Protein AF-0000000086705543 (afdb_homodimer)

Solvent-accessible surface area (backbone atoms only — not comparable to full-atom values): 19113 Å² total; per-residue (Å²): 136,82,78,78,79,76,77,77,78,77,75,76,77,75,75,73,76,72,72,74,69,75,71,78,80,71,72,83,64,77,81,48,82,75,57,53,95,67,33,34,37,32,43,42,78,46,74,81,68,95,58,48,91,44,33,32,33,38,52,45,37,26,30,80,37,77,33,48,83,42,53,59,41,31,38,32,34,45,39,80,44,69,38,87,93,76,80,48,66,36,36,31,58,47,76,63,47,80,61,49,56,64,90,67,89,54,92,57,83,67,61,40,82,39,81,41,53,52,41,72,50,60,41,64,42,79,46,46,48,81,51,61,49,40,36,37,35,51,66,77,48,45,49,30,34,28,51,29,38,46,50,93,62,68,41,80,53,44,75,101,135,86,79,75,77,78,77,78,78,77,74,76,76,74,76,72,72,73,72,74,68,74,70,78,80,73,72,84,66,79,80,49,81,77,57,51,96,68,34,34,36,32,42,41,80,45,73,83,68,95,58,47,89,43,34,33,32,39,54,45,40,26,28,81,38,75,34,48,82,44,52,59,40,32,36,31,35,46,39,81,44,68,39,87,94,74,79,47,68,37,35,32,58,47,76,64,48,80,62,49,56,64,91,68,88,52,93,57,84,66,62,41,81,38,80,41,53,50,40,72,50,62,41,63,43,80,46,46,47,82,50,61,50,40,36,36,35,50,66,76,48,45,50,29,34,28,50,29,37,46,50,92,62,70,40,80,53,45,76,102

Foldseek 3Di:
DPPPPPPPPPPPPPPPPPPPPPPPDDPDPVLPDDADPQKDKDKAADDDDDDQVFKKKFKWKFAKDWDAPWAWAKEWEWDWDARPPPRDIAIETPDIDDTDTDDDDGPDPGTDIDTHTYDDDDRMGGDDNVDIHIYMYGPRMDIDMDMGGHDPDDDDDDDD/DPPPPPPPPPPPPPPPPPPPPPPPDDPDPVLPDDADPQKDKDKAADDDDDDQVFKKKFKWKFAKDFDAPWAWAKEWEWDWDARPPPRDIAIETPDIDDTDTDDDDGPDPGTDIDTHTYDDDDRMGGDDNVDIHIYMYGPRMDIDMDMGGHDPDDDDDDDD

InterPro domains:
  IPR005658 Proteinase inhibitor I11, ecotin [PF03974] (29-150)
  IPR005658 Proteinase inhibitor I11, ecotin [PIRSF006865] (22-157)
  IPR005658 Proteinase inhibitor I11, ecotin [PTHR35890] (29-157)
  IPR036198 Ecotin superfamily [SSF49772] (27-157)

Organism: NCBI:txid218936

pLDDT: mean 86.35, std 18.9, range [24.06, 98.31]

Nearest PDB structures (foldseek):
  4niy-assembly3_G  TM=9.267E-01  e=1.516E-15  Escherichia coli K-12
  4niy-assembly1_E  TM=9.289E-01  e=3.839E-15  Escherichia coli K-12
  7cbk-assembly1_C  TM=9.136E-01  e=7.004E-15  Escherichia coli K-12
  1xx9-assembly1_C  TM=9.145E-01  e=3.635E-15  Escherichia coli
  4iw4-assembly1_C  TM=9.134E-01  e=1.679E-14  Escherichia coli

Sequence (320 aa):
MKTIVRFSLLGALMLGSYAFADEPKKFDISMFPAAEPNQERVVIRLPEVENEADMMVELQIGKMMLVDCNVPRFSGNLEQHSVKGWGYNYLTLGQVSDPISTLMACPDLQKKESFVQVYGQGFFVNYSARMPIIIYIPQDYEVRYRLWRADKQAQPALVEMKTIVRFSLLGALMLGSYAFADEPKKFDISMFPAAEPNQERVVIRLPEVENEADMMVELQIGKMMLVDCNVPRFSGNLEQHSVKGWGYNYLTLGQVSDPISTLMACPDLQKKESFVQVYGQGFFVNYSARMPIIIYIPQDYEVRYRLWRADKQAQPALVE

Secondary structure (DSSP, 8-state):
-----------------------------TTSPPPPTTEEEEEE-----S-GGGEEEEEEEEEEEEE-SS--BEE--EEEEE-TTT--EEEEE-PPPPPB------S----EEEEEEEESS--EEE--SSS-EEEEEETT-EEEEEEEEE-SSPEEPEE-/-----------------------------TTSPPPPTTEEEEEE-----S-GGGEEEEEEEEEEEEE-SS--BEE--EEEEE-TTT--EEEEE-PPPPPB------S----EEEEEEEESS--EEE--SSS-EEEEEETT-EEEEEEEEE-SSPEEPEE-

Structure (mmCIF, N/CA/C/O backbone):
data_AF-0000000086705543-model_v1
#
loop_
_entity.id
_entity.type
_entity.pdbx_description
1 polymer 'Serine protease inhibitor ecotin'
#
loop_
_atom_site.group_PDB
_atom_site.id
_atom_site.type_symbol
_atom_site.label_atom_id
_atom_site.label_alt_id
_atom_site.label_comp_id
_atom_site.label_asym_id
_atom_site.label_entity_id
_atom_site.label_seq_id
_atom_site.pdbx_PDB_ins_code
_atom_site.Cartn_x
_atom_site.Cartn_y
_atom_site.Cartn_z
_atom_site.occupancy
_atom_site.B_iso_or_equiv
_atom_site.auth_seq_id
_atom_site.auth_comp_id
_atom_site.auth_asym_id
_atom_site.auth_atom_id
_atom_site.pdbx_PDB_model_num
ATOM 1 N N . MET A 1 1 ? 38.406 0.403 -83.75 1 24.06 1 MET A N 1
ATOM 2 C CA . MET A 1 1 ? 38.375 -0.496 -82.562 1 24.06 1 MET A CA 1
ATOM 3 C C . MET A 1 1 ? 38.031 0.269 -81.312 1 24.06 1 MET A C 1
ATOM 5 O O . MET A 1 1 ? 38.875 0.981 -80.75 1 24.06 1 MET A O 1
ATOM 9 N N . LYS A 1 2 ? 36.812 0.979 -81.375 1 39.38 2 LYS A N 1
ATOM 10 C CA . LYS A 1 2 ? 36.188 1.782 -80.312 1 39.38 2 LYS A CA 1
ATOM 11 C C . LYS A 1 2 ? 35.938 0.967 -79.062 1 39.38 2 LYS A C 1
ATOM 13 O O . LYS A 1 2 ? 35.25 -0.043 -79.062 1 39.38 2 LYS A O 1
ATOM 18 N N . THR A 1 3 ? 37.062 0.82 -78.188 1 33.56 3 THR A N 1
ATOM 19 C CA . THR A 1 3 ? 37.031 0.065 -76.938 1 33.56 3 THR A CA 1
ATOM 20 C C . THR A 1 3 ? 35.906 0.568 -76.062 1 33.56 3 THR A C 1
ATOM 22 O O . THR A 1 3 ? 35.812 1.77 -75.812 1 33.56 3 THR A O 1
ATOM 25 N N . ILE A 1 4 ? 34.781 -0.047 -76.125 1 43.56 4 ILE A N 1
ATOM 26 C CA . ILE A 1 4 ? 33.625 0.115 -75.25 1 43.56 4 ILE A CA 1
ATOM 27 C C . ILE A 1 4 ? 34.031 -0.182 -73.812 1 43.56 4 ILE A C 1
ATOM 29 O O . ILE A 1 4 ? 34.5 -1.279 -73.5 1 43.56 4 ILE A O 1
ATOM 33 N N . VAL A 1 5 ? 34.438 0.812 -73 1 43.31 5 VAL A N 1
ATOM 34 C CA . VAL A 1 5 ? 34.688 0.823 -71.562 1 43.31 5 VAL A CA 1
ATOM 35 C C . VAL A 1 5 ? 33.406 0.489 -70.75 1 43.31 5 VAL A C 1
ATOM 37 O O . VAL A 1 5 ? 32.438 1.232 -70.812 1 43.31 5 VAL A O 1
ATOM 40 N N . ARG A 1 6 ? 32.969 -0.762 -70.812 1 43.19 6 ARG A N 1
ATOM 41 C CA . ARG A 1 6 ? 31.859 -1.167 -69.938 1 43.19 6 ARG A CA 1
ATOM 42 C C . ARG A 1 6 ? 32.219 -0.938 -68.5 1 43.19 6 ARG A C 1
ATOM 44 O O . ARG A 1 6 ? 33.25 -1.438 -68 1 43.19 6 ARG A O 1
ATOM 51 N N . PHE A 1 7 ? 31.969 0.23 -67.938 1 47.16 7 PHE A N 1
ATOM 52 C CA . PHE A 1 7 ? 32.062 0.499 -66.5 1 47.16 7 PHE A CA 1
ATOM 53 C C . PHE A 1 7 ? 31.078 -0.368 -65.688 1 47.16 7 PHE A C 1
ATOM 55 O O . PHE A 1 7 ? 29.859 -0.251 -65.875 1 47.16 7 PHE A O 1
ATOM 62 N N . SER A 1 8 ? 31.328 -1.684 -65.5 1 42.69 8 SER A N 1
ATOM 63 C CA . SER A 1 8 ? 30.531 -2.49 -64.562 1 42.69 8 SER A CA 1
ATOM 64 C C . SER A 1 8 ? 30.484 -1.874 -63.188 1 42.69 8 SER A C 1
ATOM 66 O O . SER A 1 8 ? 31.531 -1.668 -62.562 1 42.69 8 SER A O 1
ATOM 68 N N . LEU A 1 9 ? 29.5 -1.019 -62.938 1 45.72 9 LEU A N 1
ATOM 69 C CA . LEU A 1 9 ? 29.203 -0.506 -61.594 1 45.72 9 LEU A CA 1
ATOM 70 C C . LEU A 1 9 ? 28.891 -1.646 -60.625 1 45.72 9 LEU A C 1
ATOM 72 O O . LEU A 1 9 ? 27.875 -2.338 -60.812 1 45.72 9 LEU A O 1
ATOM 76 N N . LEU A 1 10 ? 29.859 -2.441 -60.188 1 45.09 10 LEU A N 1
ATOM 77 C CA . LEU A 1 10 ? 29.656 -3.389 -59.094 1 45.09 10 LEU A CA 1
ATOM 78 C C . LEU A 1 10 ? 29.125 -2.678 -57.844 1 45.09 10 LEU A C 1
ATOM 80 O O . LEU A 1 10 ? 29.812 -1.847 -57.281 1 45.09 10 LEU A O 1
ATOM 84 N N . GLY A 1 11 ? 27.844 -2.367 -57.812 1 40.69 11 GLY A N 1
ATOM 85 C CA . GLY A 1 11 ? 27.266 -1.897 -56.562 1 40.69 11 GLY A CA 1
ATOM 86 C C . GLY A 1 11 ? 27.453 -2.879 -55.406 1 40.69 11 GLY A C 1
ATOM 87 O O . GLY A 1 11 ? 27.047 -4.043 -55.5 1 40.69 11 GLY A O 1
ATOM 88 N N . ALA A 1 12 ? 28.484 -2.75 -54.594 1 43.66 12 ALA A N 1
ATOM 89 C CA . ALA A 1 12 ? 28.688 -3.482 -53.344 1 43.66 12 ALA A CA 1
ATOM 90 C C . ALA A 1 12 ? 27.484 -3.348 -52.438 1 43.66 12 ALA A C 1
ATOM 92 O O . ALA A 1 12 ? 27.109 -2.238 -52.031 1 43.66 12 ALA A O 1
ATOM 93 N N . LEU A 1 13 ? 26.547 -4.27 -52.594 1 43.69 13 LEU A N 1
ATOM 94 C CA . LEU A 1 13 ? 25.516 -4.379 -51.594 1 43.69 13 LEU A CA 1
ATOM 95 C C . LEU A 1 13 ? 26.141 -4.512 -50.188 1 43.69 13 LEU A C 1
ATOM 97 O O . LEU A 1 13 ? 26.875 -5.465 -49.938 1 43.69 13 LEU A O 1
ATOM 101 N N . MET A 1 14 ? 26.453 -3.381 -49.562 1 43.81 14 MET A N 1
ATOM 102 C CA . MET A 1 14 ? 26.812 -3.398 -48.156 1 43.81 14 MET A CA 1
ATOM 103 C C . MET A 1 14 ? 25.75 -4.129 -47.344 1 43.81 14 MET A C 1
ATOM 105 O O . MET A 1 14 ? 24.578 -3.748 -47.375 1 43.81 14 MET A O 1
ATOM 109 N N . LEU A 1 15 ? 25.875 -5.43 -47.25 1 42.66 15 LEU A N 1
ATOM 110 C CA . LEU A 1 15 ? 25.125 -6.141 -46.219 1 42.66 15 LEU A CA 1
ATOM 111 C C . LEU A 1 15 ? 25.328 -5.496 -44.844 1 42.66 15 LEU A C 1
ATOM 113 O O . LEU A 1 15 ? 26.453 -5.441 -44.344 1 42.66 15 LEU A O 1
ATOM 117 N N . GLY A 1 16 ? 24.656 -4.422 -44.531 1 40.62 16 GLY A N 1
ATOM 118 C CA . GLY A 1 16 ? 24.625 -3.92 -43.156 1 40.62 16 GLY A CA 1
ATOM 119 C C . GLY A 1 16 ? 24.406 -5.008 -42.125 1 40.62 16 GLY A C 1
ATOM 120 O O . GLY A 1 16 ? 23.438 -5.77 -42.219 1 40.62 16 GLY A O 1
ATOM 121 N N . SER A 1 17 ? 25.438 -5.508 -41.531 1 41.19 17 SER A N 1
ATOM 122 C CA . SER A 1 17 ? 25.312 -6.316 -40.344 1 41.19 17 SER A CA 1
ATOM 123 C C . SER A 1 17 ? 24.406 -5.641 -39.312 1 41.19 17 SER A C 1
ATOM 125 O O . SER A 1 17 ? 24.656 -4.5 -38.906 1 41.19 17 SER A O 1
ATOM 127 N N . TYR A 1 18 ? 23.188 -5.945 -39.312 1 42.12 18 TYR A N 1
ATOM 128 C CA . TYR A 1 18 ? 22.375 -5.594 -38.156 1 42.12 18 TYR A CA 1
ATOM 129 C C . TYR A 1 18 ? 23.062 -5.984 -36.875 1 42.12 18 TYR A C 1
ATOM 131 O O . TYR A 1 18 ? 23.438 -7.141 -36.688 1 42.12 18 TYR A O 1
ATOM 139 N N . ALA A 1 19 ? 23.844 -5.125 -36.281 1 42.09 19 ALA A N 1
ATOM 140 C CA . ALA A 1 19 ? 24.297 -5.328 -34.906 1 42.09 19 ALA A CA 1
ATOM 141 C C . ALA A 1 19 ? 23.172 -5.891 -34.031 1 42.09 19 ALA A C 1
ATOM 143 O O . ALA A 1 19 ? 22.094 -5.305 -33.938 1 42.09 19 ALA A O 1
ATOM 144 N N . PHE A 1 20 ? 23.031 -7.172 -33.938 1 37.84 20 PHE A N 1
ATOM 145 C CA . PHE A 1 20 ? 22.188 -7.695 -32.875 1 37.84 20 PHE A CA 1
ATOM 146 C C . PHE A 1 20 ? 22.375 -6.887 -31.594 1 37.84 20 PHE A C 1
ATOM 148 O O . PHE A 1 20 ? 23.5 -6.77 -31.094 1 37.84 20 PHE A O 1
ATOM 155 N N 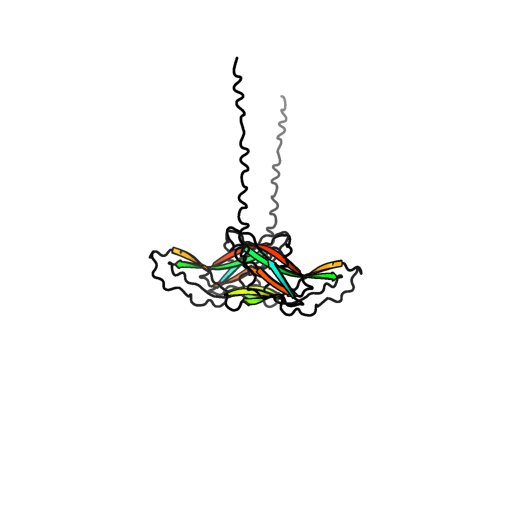. ALA A 1 21 ? 21.812 -5.777 -31.422 1 41.53 21 ALA A N 1
ATOM 156 C CA . ALA A 1 21 ? 21.766 -5.148 -30.094 1 41.53 21 ALA A CA 1
ATOM 157 C C . ALA A 1 21 ? 21.688 -6.195 -28.984 1 41.53 21 ALA A C 1
ATOM 159 O O . ALA A 1 21 ? 20.906 -7.141 -29.078 1 41.53 21 ALA A O 1
ATOM 160 N N . ASP A 1 22 ? 22.672 -6.559 -28.281 1 41.09 22 ASP A N 1
ATOM 161 C CA . ASP A 1 22 ? 22.672 -7.41 -27.094 1 41.09 22 ASP A CA 1
ATOM 162 C C . ASP A 1 22 ? 21.344 -7.312 -26.359 1 41.09 22 ASP A C 1
ATOM 164 O O . ASP A 1 22 ? 20.828 -6.215 -26.141 1 41.09 22 ASP A O 1
ATOM 168 N N . GLU A 1 23 ? 20.359 -8.211 -26.5 1 49.62 23 GLU A N 1
ATOM 169 C CA . GLU A 1 23 ? 19.172 -8.211 -25.641 1 49.62 23 GLU A CA 1
ATOM 170 C C . GLU A 1 23 ? 19.516 -7.828 -24.203 1 49.62 23 GLU A C 1
ATOM 172 O O . GLU A 1 23 ? 20.516 -8.297 -23.656 1 49.62 23 GLU A O 1
ATOM 177 N N . PRO A 1 24 ? 19.297 -6.602 -23.719 1 56.75 24 PRO A N 1
ATOM 178 C CA . PRO A 1 24 ? 19.641 -6.262 -22.344 1 56.75 24 PRO A CA 1
ATOM 179 C C . PRO A 1 24 ? 19.656 -7.477 -21.406 1 56.75 24 PRO A C 1
ATOM 181 O O . PRO A 1 24 ? 18.812 -8.352 -21.531 1 56.75 24 PRO A O 1
ATOM 184 N N . LYS A 1 25 ? 20.828 -7.891 -20.953 1 62.09 25 LYS A N 1
ATOM 185 C CA . LYS A 1 25 ? 21.109 -9.062 -20.125 1 62.09 25 LYS A CA 1
ATOM 186 C C . LYS A 1 25 ? 20.094 -9.211 -19 1 62.09 25 LYS A C 1
ATOM 188 O O . LYS A 1 25 ? 19.906 -8.297 -18.203 1 62.09 25 LYS A O 1
ATOM 193 N N . LYS A 1 26 ? 19.109 -10.188 -19.172 1 81.94 26 LYS A N 1
ATOM 194 C CA . LYS A 1 26 ? 18.125 -10.57 -18.141 1 81.94 26 LYS A CA 1
ATOM 195 C C . LYS A 1 26 ? 18.812 -10.938 -16.828 1 81.94 26 LYS A C 1
ATOM 197 O O . LYS A 1 26 ? 19.891 -11.555 -16.844 1 81.94 26 LYS A O 1
ATOM 202 N N . PHE A 1 27 ? 18.438 -10.289 -15.797 1 88.12 27 PHE A N 1
ATOM 203 C CA . PHE A 1 27 ? 18.984 -10.609 -14.484 1 88.12 27 PHE A CA 1
ATOM 204 C C . PHE A 1 27 ? 19 -12.117 -14.258 1 88.12 27 PHE A C 1
ATOM 206 O O . PHE A 1 27 ? 18 -12.797 -14.484 1 88.12 27 PHE A O 1
ATOM 213 N N . ASP A 1 28 ? 20.156 -12.609 -13.898 1 90.81 28 ASP A N 1
ATOM 214 C CA . ASP A 1 28 ? 20.312 -14.039 -13.625 1 90.81 28 ASP A CA 1
ATOM 215 C C . ASP A 1 28 ? 19.562 -14.438 -12.352 1 90.81 28 ASP A C 1
ATOM 217 O O . ASP A 1 28 ? 19.797 -13.867 -11.289 1 90.81 28 ASP A O 1
ATOM 221 N N . ILE A 1 29 ? 18.656 -15.484 -12.461 1 92.62 29 ILE A N 1
ATOM 222 C CA . ILE A 1 29 ? 17.859 -15.867 -11.305 1 92.62 29 ILE A CA 1
ATOM 223 C C . ILE A 1 29 ? 18.312 -17.25 -10.805 1 92.62 29 ILE A C 1
ATOM 225 O O . ILE A 1 29 ? 17.594 -17.891 -10.031 1 92.62 29 ILE A O 1
ATOM 229 N N . SER A 1 30 ? 19.438 -17.781 -11.219 1 92.62 30 SER A N 1
ATOM 230 C CA . SER A 1 30 ? 19.891 -19.109 -10.883 1 92.62 30 SER A CA 1
ATOM 231 C C . SER A 1 30 ? 20.219 -19.234 -9.398 1 92.62 30 SER A C 1
ATOM 233 O O . SER A 1 30 ? 20.219 -20.344 -8.844 1 92.62 30 SER A O 1
ATOM 235 N N . MET A 1 31 ? 20.531 -18.172 -8.789 1 93.75 31 MET A N 1
ATOM 236 C CA . MET A 1 31 ? 20.891 -18.203 -7.371 1 93.75 31 MET A CA 1
ATOM 237 C C . MET A 1 31 ? 19.672 -18.438 -6.5 1 93.75 31 MET A C 1
ATOM 239 O O . MET A 1 31 ? 19.781 -18.766 -5.32 1 93.75 31 MET A O 1
ATOM 243 N N . PHE A 1 32 ? 18.516 -18.219 -7.051 1 95.38 32 PHE A N 1
ATOM 244 C CA . PHE A 1 32 ? 17.297 -18.453 -6.293 1 95.38 32 PHE A CA 1
ATOM 245 C C . PHE A 1 32 ? 16.969 -19.953 -6.25 1 95.38 32 PHE A C 1
ATOM 247 O O . PHE A 1 32 ? 17.281 -20.688 -7.191 1 95.38 32 PHE A O 1
ATOM 254 N N . PRO A 1 33 ? 16.344 -20.359 -5.203 1 94.69 33 PRO A N 1
ATOM 255 C CA . PRO A 1 33 ? 16.031 -21.797 -5.086 1 94.69 33 PRO A CA 1
ATOM 256 C C . PRO A 1 33 ? 15.148 -22.297 -6.223 1 94.69 33 PRO A C 1
ATOM 258 O O . PRO A 1 33 ? 14.305 -21.547 -6.73 1 94.69 33 PRO A O 1
ATOM 261 N N . ALA A 1 34 ? 15.391 -23.516 -6.562 1 94.12 34 ALA A N 1
ATOM 262 C CA . ALA A 1 34 ? 14.461 -24.156 -7.488 1 94.12 34 ALA A CA 1
ATOM 263 C C . ALA A 1 34 ? 13.109 -24.406 -6.816 1 94.12 34 ALA A C 1
ATOM 265 O O . ALA A 1 34 ? 13.047 -24.625 -5.605 1 94.12 34 ALA A O 1
ATOM 266 N N . ALA A 1 35 ? 12.102 -24.359 -7.668 1 94.81 35 ALA A N 1
ATOM 267 C CA . ALA A 1 35 ? 10.781 -24.672 -7.129 1 94.81 35 ALA A CA 1
ATOM 268 C C . ALA A 1 35 ? 10.711 -26.125 -6.648 1 94.81 35 ALA A C 1
ATOM 270 O O . ALA A 1 35 ? 11.258 -27.016 -7.293 1 94.81 35 ALA A O 1
ATOM 271 N N . GLU A 1 36 ? 10.086 -26.297 -5.523 1 94.12 36 GLU A N 1
ATOM 272 C CA . GLU A 1 36 ? 9.773 -27.656 -5.086 1 94.12 36 GLU A CA 1
ATOM 273 C C . GLU A 1 36 ? 8.797 -28.328 -6.047 1 94.12 36 GLU A C 1
ATOM 275 O O . GLU A 1 36 ? 8.156 -27.672 -6.859 1 94.12 36 GLU A O 1
ATOM 280 N N . PRO A 1 37 ? 8.695 -29.703 -6.027 1 94.44 37 PRO A N 1
ATOM 281 C CA . PRO A 1 37 ? 7.832 -30.422 -6.961 1 94.44 37 PRO A CA 1
ATOM 282 C C . PRO A 1 37 ? 6.395 -29.906 -6.961 1 94.44 37 PRO A C 1
ATOM 284 O O . PRO A 1 37 ? 5.746 -29.875 -8.008 1 94.44 37 PRO A O 1
ATOM 287 N N . ASN A 1 38 ? 5.871 -29.469 -5.906 1 94.5 38 ASN A N 1
ATOM 288 C CA . ASN A 1 38 ? 4.496 -28.984 -5.836 1 94.5 38 ASN A CA 1
ATOM 289 C C . ASN A 1 38 ? 4.438 -27.469 -5.855 1 94.5 38 ASN A C 1
ATOM 291 O O . ASN A 1 38 ? 3.459 -26.875 -5.402 1 94.5 38 ASN A O 1
ATOM 295 N N . GLN A 1 39 ? 5.484 -26.922 -6.355 1 95.62 39 GLN A N 1
ATOM 296 C CA . GLN A 1 39 ? 5.586 -25.469 -6.359 1 95.62 39 GLN A CA 1
ATOM 297 C C . GLN A 1 39 ? 5.98 -24.953 -7.738 1 95.62 39 GLN A C 1
ATOM 299 O O . GLN A 1 39 ? 6.559 -25.688 -8.547 1 95.62 39 GLN A O 1
ATOM 304 N N . GLU A 1 40 ? 5.562 -23.75 -7.984 1 95.69 40 GLU A N 1
ATOM 305 C CA . GLU A 1 40 ? 6.012 -23.031 -9.18 1 95.69 40 GLU A CA 1
ATOM 306 C C . GLU A 1 40 ? 6.785 -21.766 -8.805 1 95.69 40 GLU A C 1
ATOM 308 O O . GLU A 1 40 ? 6.418 -21.062 -7.859 1 95.69 40 GLU A O 1
ATOM 313 N N . ARG A 1 41 ? 7.824 -21.578 -9.531 1 96.75 41 ARG A N 1
ATOM 314 C CA . ARG A 1 41 ? 8.555 -20.312 -9.422 1 96.75 41 ARG A CA 1
ATOM 315 C C . ARG A 1 41 ? 8.117 -19.328 -10.5 1 96.75 41 ARG A C 1
ATOM 317 O O . ARG A 1 41 ? 8.344 -19.562 -11.695 1 96.75 41 ARG A O 1
ATOM 324 N N . VAL A 1 42 ? 7.488 -18.297 -10.102 1 97.44 42 VAL A N 1
ATOM 325 C CA . VAL A 1 42 ? 7 -17.281 -11.016 1 97.44 42 VAL A CA 1
ATOM 326 C C . VAL A 1 42 ? 7.961 -16.094 -11.023 1 97.44 42 VAL A C 1
ATOM 328 O O . VAL A 1 42 ? 8.406 -15.641 -9.961 1 97.44 42 VAL A O 1
ATOM 331 N N . VAL A 1 43 ? 8.234 -15.602 -12.25 1 96.44 43 VAL A N 1
ATOM 332 C CA . VAL A 1 43 ? 9.172 -14.492 -12.391 1 96.44 43 VAL A CA 1
ATOM 333 C C . VAL A 1 43 ? 8.5 -13.336 -13.117 1 96.44 43 VAL A C 1
ATOM 335 O O . VAL A 1 43 ? 7.941 -13.516 -14.203 1 96.44 43 VAL A O 1
ATOM 338 N N . ILE A 1 44 ? 8.508 -12.195 -12.5 1 96.25 44 ILE A N 1
ATOM 339 C CA . ILE A 1 44 ? 7.977 -10.984 -13.125 1 96.25 44 ILE A CA 1
ATOM 340 C C . ILE A 1 44 ? 9.117 -10.008 -13.422 1 96.25 44 ILE A C 1
ATOM 342 O O . ILE A 1 44 ? 9.805 -9.562 -12.508 1 96.25 44 ILE A O 1
ATOM 346 N N . ARG A 1 45 ? 9.312 -9.703 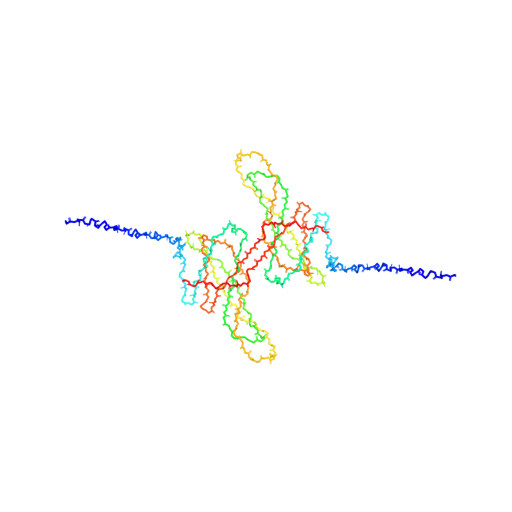-14.664 1 95.25 45 ARG A N 1
ATOM 347 C CA . ARG A 1 45 ? 10.273 -8.703 -15.117 1 95.25 45 ARG A CA 1
ATOM 348 C C . ARG A 1 45 ? 9.562 -7.445 -15.609 1 95.25 45 ARG A C 1
ATOM 350 O O . ARG A 1 45 ? 8.695 -7.52 -16.484 1 95.25 45 ARG A O 1
ATOM 357 N N . LEU A 1 46 ? 9.945 -6.359 -15.023 1 95.12 46 LEU A N 1
ATOM 358 C CA . LEU A 1 46 ? 9.242 -5.117 -15.305 1 95.12 46 LEU A CA 1
ATOM 359 C C . LEU A 1 46 ? 10.094 -4.184 -16.156 1 95.12 46 LEU A C 1
ATOM 361 O O . LEU A 1 46 ? 11.32 -4.176 -16.031 1 95.12 46 LEU A O 1
ATOM 365 N N . PRO A 1 47 ? 9.469 -3.443 -16.969 1 93.44 47 PRO A N 1
ATOM 366 C CA . PRO A 1 47 ? 10.219 -2.504 -17.812 1 93.44 47 PRO A CA 1
ATOM 367 C C . PRO A 1 47 ? 10.773 -1.326 -17.016 1 93.44 47 PRO A C 1
ATOM 369 O O . PRO A 1 47 ? 10.266 -1.004 -15.938 1 93.44 47 PRO A O 1
ATOM 372 N N . GLU A 1 48 ? 11.812 -0.718 -17.562 1 95 48 GLU A N 1
ATOM 373 C CA . GLU A 1 48 ? 12.391 0.464 -16.922 1 95 48 GLU A CA 1
ATOM 374 C C . GLU A 1 48 ? 11.422 1.643 -16.969 1 95 48 GLU A C 1
ATOM 376 O O . GLU A 1 48 ? 10.695 1.818 -17.953 1 95 48 GLU A O 1
ATOM 381 N N . VAL A 1 49 ? 11.414 2.367 -15.891 1 94.31 49 VAL A N 1
ATOM 382 C CA . VAL A 1 49 ? 10.625 3.594 -15.844 1 94.31 49 VAL A CA 1
ATOM 383 C C . VAL A 1 49 ? 11.484 4.738 -15.305 1 94.31 49 VAL A C 1
ATOM 385 O O . VAL A 1 49 ? 12.562 4.504 -14.75 1 94.31 49 VAL A O 1
ATOM 388 N N . GLU A 1 50 ? 11.008 5.977 -15.484 1 93.56 50 GLU A N 1
ATOM 389 C CA . GLU A 1 50 ? 11.75 7.156 -15.047 1 93.56 50 GLU A CA 1
ATOM 390 C C . GLU A 1 50 ? 11.844 7.203 -13.523 1 93.56 50 GLU A C 1
ATOM 392 O O . GLU A 1 50 ? 12.914 7.453 -12.969 1 93.56 50 GLU A O 1
ATOM 397 N N . ASN A 1 51 ? 10.734 7.012 -12.82 1 95.25 51 ASN A N 1
ATOM 398 C CA . ASN A 1 51 ? 10.719 7.109 -11.367 1 95.25 51 ASN A CA 1
ATOM 399 C C . ASN A 1 51 ? 10.062 5.891 -10.727 1 95.25 51 ASN A C 1
ATOM 401 O O . ASN A 1 51 ? 8.844 5.859 -10.555 1 95.25 51 ASN A O 1
ATOM 405 N N . GLU A 1 52 ? 10.883 5.008 -10.258 1 95.94 52 GLU A N 1
ATOM 406 C CA . GLU A 1 52 ? 10.367 3.77 -9.68 1 95.94 52 GLU A CA 1
ATOM 407 C C . GLU A 1 52 ? 9.695 4.027 -8.336 1 95.94 52 GLU A C 1
ATOM 409 O O . GLU A 1 52 ? 8.828 3.256 -7.906 1 95.94 52 GLU A O 1
ATOM 414 N N . ALA A 1 53 ? 10.078 5.148 -7.672 1 93.19 53 ALA A N 1
ATOM 415 C CA . ALA A 1 53 ? 9.523 5.469 -6.359 1 93.19 53 ALA A CA 1
ATOM 416 C C . ALA A 1 53 ? 8.039 5.809 -6.457 1 93.19 53 ALA A C 1
ATOM 418 O O . ALA A 1 53 ? 7.328 5.801 -5.453 1 93.19 53 ALA A O 1
ATOM 419 N N . ASP A 1 54 ? 7.586 6.086 -7.715 1 96.19 54 ASP A N 1
ATOM 420 C CA . ASP A 1 54 ? 6.188 6.445 -7.938 1 96.19 54 ASP A CA 1
ATOM 421 C C . ASP A 1 54 ? 5.383 5.242 -8.43 1 96.19 54 ASP A C 1
ATOM 423 O O . ASP A 1 54 ? 4.277 5.402 -8.945 1 96.19 54 ASP A O 1
ATOM 427 N N . MET A 1 55 ? 6 4.145 -8.297 1 97 55 MET A N 1
ATOM 428 C CA . MET A 1 55 ? 5.34 2.939 -8.789 1 97 55 MET A CA 1
ATOM 429 C C . MET A 1 55 ? 5.301 1.859 -7.715 1 97 55 MET A C 1
ATOM 431 O O . MET A 1 55 ? 6.184 1.802 -6.855 1 97 55 MET A O 1
ATOM 435 N N . MET A 1 56 ? 4.301 1.009 -7.707 1 97.25 56 MET A N 1
ATOM 436 C CA . MET A 1 56 ? 4.234 -0.208 -6.902 1 97.25 56 MET A CA 1
ATOM 437 C C . MET A 1 56 ? 3.545 -1.331 -7.668 1 97.25 56 MET A C 1
ATOM 439 O O . MET A 1 56 ? 2.908 -1.087 -8.695 1 97.25 56 MET A O 1
ATOM 443 N N . VAL A 1 57 ? 3.725 -2.527 -7.219 1 97.75 57 VAL A N 1
ATOM 444 C CA . VAL A 1 57 ? 3.164 -3.688 -7.902 1 97.75 57 VAL A CA 1
ATOM 445 C C . VAL A 1 57 ? 2.189 -4.414 -6.977 1 97.75 57 VAL A C 1
ATOM 447 O O . VAL A 1 57 ? 2.533 -4.75 -5.844 1 97.75 57 VAL A O 1
ATOM 450 N N . GLU A 1 58 ? 0.981 -4.508 -7.438 1 97.69 58 GLU A N 1
ATOM 451 C CA . GLU A 1 58 ? 0.021 -5.379 -6.77 1 97.69 58 GLU A CA 1
ATOM 452 C C . GLU A 1 58 ? 0.1 -6.805 -7.312 1 97.69 58 GLU A C 1
ATOM 454 O O . GLU A 1 58 ? -0.014 -7.023 -8.523 1 97.69 58 GLU A O 1
ATOM 459 N N . LEU A 1 59 ? 0.298 -7.723 -6.379 1 98.19 59 LEU A N 1
ATOM 460 C CA . LEU A 1 59 ? 0.318 -9.133 -6.746 1 98.19 59 LEU A CA 1
ATOM 461 C C . LEU A 1 59 ? -1.006 -9.805 -6.398 1 98.19 59 LEU A C 1
ATOM 463 O O . LEU A 1 59 ? -1.427 -9.789 -5.238 1 98.19 59 LEU A O 1
ATOM 467 N N . GLN A 1 60 ? -1.642 -10.312 -7.449 1 97.69 60 GLN A N 1
ATOM 468 C CA . GLN A 1 60 ? -2.877 -11.07 -7.277 1 97.69 60 GLN A CA 1
ATOM 469 C C . GLN 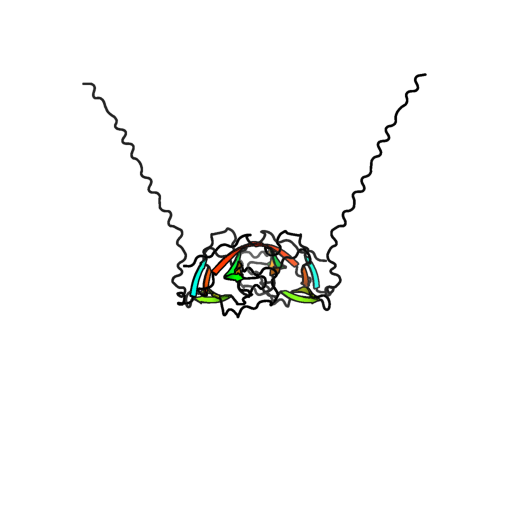A 1 60 ? -2.637 -12.562 -7.477 1 97.69 60 GLN A C 1
ATOM 471 O O . GLN A 1 60 ? -2.41 -13.016 -8.602 1 97.69 60 GLN A O 1
ATOM 476 N N . ILE A 1 61 ? -2.715 -13.242 -6.363 1 98.06 61 ILE A N 1
ATOM 477 C CA . ILE A 1 61 ? -2.512 -14.688 -6.43 1 98.06 61 ILE A CA 1
ATOM 478 C C . ILE A 1 61 ? -3.838 -15.406 -6.188 1 98.06 61 ILE A C 1
ATOM 480 O O . ILE A 1 61 ? -4.566 -15.078 -5.25 1 98.06 61 ILE A O 1
ATOM 484 N N . GLY A 1 62 ? -4.133 -16.281 -7.07 1 97.25 62 GLY A N 1
ATOM 485 C CA . GLY A 1 62 ? -5.391 -17.016 -6.969 1 97.25 62 GLY A CA 1
ATOM 486 C C . GLY A 1 62 ? -5.461 -18.219 -7.883 1 97.25 62 GLY A C 1
ATOM 487 O O . GLY A 1 62 ? -4.434 -18.672 -8.398 1 97.25 62 GLY A O 1
ATOM 488 N N . LYS A 1 63 ? -6.586 -18.859 -7.93 1 95.88 63 LYS A N 1
ATOM 489 C CA . LYS A 1 63 ? -6.789 -19.984 -8.836 1 95.88 63 LYS A CA 1
ATOM 490 C C . LYS A 1 63 ? -8.164 -19.922 -9.492 1 95.88 63 LYS A C 1
ATOM 492 O O . LYS A 1 63 ? -9.086 -19.297 -8.961 1 95.88 63 LYS A O 1
ATOM 497 N N . MET A 1 64 ? -8.203 -20.562 -10.695 1 95.62 64 MET A N 1
ATOM 498 C CA . MET A 1 64 ? -9.492 -20.672 -11.383 1 95.62 64 MET A CA 1
ATOM 499 C C . MET A 1 64 ? -10.375 -21.719 -10.727 1 95.62 64 MET A C 1
ATOM 501 O O . MET A 1 64 ? -9.922 -22.828 -10.445 1 95.62 64 MET A O 1
ATOM 505 N N . MET A 1 65 ? -11.633 -21.266 -10.461 1 95.62 65 MET A N 1
ATOM 506 C CA . MET A 1 65 ? -12.594 -22.172 -9.844 1 95.62 65 MET A CA 1
ATOM 507 C C . MET A 1 65 ? -13.992 -21.953 -10.406 1 95.62 65 MET A C 1
ATOM 509 O O . MET A 1 65 ? -14.328 -20.844 -10.828 1 95.62 65 MET A O 1
ATOM 513 N N . LEU A 1 66 ? -14.695 -23.078 -10.391 1 95.31 66 LEU A N 1
ATOM 514 C CA . LEU A 1 66 ? -16.125 -22.953 -10.656 1 95.31 66 LEU A CA 1
ATOM 515 C C . LEU A 1 66 ? -16.875 -22.516 -9.406 1 95.31 66 LEU A C 1
ATOM 517 O O . LEU A 1 66 ? -16.859 -23.219 -8.391 1 95.31 66 LEU A O 1
ATOM 521 N N . VAL A 1 67 ? -17.469 -21.312 -9.539 1 94.56 67 VAL A N 1
ATOM 522 C CA . VAL A 1 67 ? -18.109 -20.781 -8.336 1 94.56 67 VAL A CA 1
ATOM 523 C C . VAL A 1 67 ? -19.547 -20.375 -8.633 1 94.56 67 VAL A C 1
ATOM 525 O O . VAL A 1 67 ? -19.875 -20.047 -9.773 1 94.56 67 VAL A O 1
ATOM 528 N N . ASP A 1 68 ? -20.391 -20.5 -7.566 1 93.56 68 ASP A N 1
ATOM 529 C CA . ASP A 1 68 ? -21.734 -19.938 -7.586 1 93.56 68 ASP A CA 1
ATOM 530 C C . ASP A 1 68 ? -21.781 -18.625 -6.789 1 93.56 68 ASP A C 1
ATOM 532 O O . ASP A 1 68 ? -20.797 -17.906 -6.703 1 93.56 68 ASP A O 1
ATOM 536 N N . CYS A 1 69 ? -23.016 -18.266 -6.352 1 93.81 69 CYS A N 1
ATOM 537 C CA . CYS A 1 69 ? -23.172 -17.031 -5.598 1 93.81 69 CYS A CA 1
ATOM 538 C C . CYS A 1 69 ? -22.391 -17.078 -4.285 1 93.81 69 CYS A C 1
ATOM 540 O O . CYS A 1 69 ? -22.188 -16.062 -3.633 1 93.81 69 CYS A O 1
ATOM 542 N N . ASN A 1 70 ? -22 -18.312 -3.877 1 93.31 70 ASN A N 1
ATOM 543 C CA . ASN A 1 70 ? -21.203 -18.5 -2.672 1 93.31 70 ASN A CA 1
ATOM 544 C C . ASN A 1 70 ? -19.719 -18.625 -2.998 1 93.31 70 ASN A C 1
ATOM 546 O O . ASN A 1 70 ? -19.156 -19.719 -2.959 1 93.31 70 ASN A O 1
ATOM 550 N N . VAL A 1 71 ? -19.109 -17.531 -3.303 1 91.81 71 VAL A N 1
ATOM 551 C CA . VAL A 1 71 ? -17.703 -17.516 -3.74 1 91.81 71 VAL A CA 1
ATOM 552 C C . VAL A 1 71 ? -16.797 -17.844 -2.562 1 91.81 71 VAL A C 1
ATOM 554 O O . VAL A 1 71 ? -16.828 -17.172 -1.53 1 91.81 71 VAL A O 1
ATOM 557 N N . PRO A 1 72 ? -16.031 -18.859 -2.693 1 95 72 PRO A N 1
ATOM 558 C CA . PRO A 1 72 ? -15.094 -19.156 -1.607 1 95 72 PRO A CA 1
ATOM 559 C C . PRO A 1 72 ? -14.016 -18.094 -1.464 1 95 72 PRO A C 1
ATOM 561 O O . PRO A 1 72 ? -13.586 -17.5 -2.459 1 95 72 PRO A O 1
ATOM 564 N N . ARG A 1 73 ? -13.625 -17.828 -0.282 1 93.5 73 ARG A N 1
ATOM 565 C CA . ARG A 1 73 ? -12.555 -16.875 0.004 1 93.5 73 ARG A CA 1
ATOM 566 C C . ARG A 1 73 ? -11.359 -17.578 0.641 1 93.5 73 ARG A C 1
ATOM 568 O O . ARG A 1 73 ? -11.516 -18.297 1.631 1 93.5 73 ARG A O 1
ATOM 575 N N . PHE A 1 74 ? -10.195 -17.328 0.012 1 96.62 74 PHE A N 1
ATOM 576 C CA . PHE A 1 74 ? -8.969 -17.906 0.544 1 96.62 74 PHE A CA 1
ATOM 577 C C . PHE A 1 74 ? -8.164 -16.859 1.299 1 96.62 74 PHE A C 1
ATOM 579 O O . PHE A 1 74 ? -8.133 -15.688 0.906 1 96.62 74 PHE A O 1
ATOM 586 N N . SER A 1 75 ? -7.508 -17.328 2.338 1 96.75 75 SER A N 1
ATOM 587 C CA . SER A 1 75 ? -6.645 -16.422 3.09 1 96.75 75 SER A CA 1
ATOM 588 C C . SER A 1 75 ? -5.215 -16.953 3.158 1 96.75 75 SER A C 1
ATOM 590 O O . SER A 1 75 ? -4.996 -18.156 3.33 1 96.75 75 SER A O 1
ATOM 592 N N . GLY A 1 76 ? -4.309 -16.094 3.014 1 97.12 76 GLY A N 1
ATOM 593 C CA . GLY A 1 76 ? -2.885 -16.375 3.086 1 97.12 76 GLY A CA 1
ATOM 594 C C . GLY A 1 76 ? -2.016 -15.148 2.92 1 97.12 76 GLY A C 1
ATOM 595 O O . GLY A 1 76 ? -2.471 -14.125 2.396 1 97.12 76 GLY A O 1
ATOM 596 N N . ASN A 1 77 ? -0.822 -15.32 3.418 1 97.88 77 ASN A N 1
ATOM 597 C CA . ASN A 1 77 ? 0.103 -14.195 3.326 1 97.88 77 ASN A CA 1
ATOM 598 C C . ASN A 1 77 ? 1.264 -14.5 2.385 1 97.88 77 ASN A C 1
ATOM 600 O O . ASN A 1 77 ? 1.659 -15.664 2.232 1 97.88 77 ASN A O 1
ATOM 604 N N . LEU A 1 78 ? 1.682 -13.438 1.733 1 97.5 78 LEU A N 1
ATOM 605 C CA . LEU A 1 78 ? 2.936 -13.523 0.991 1 97.5 78 LEU A CA 1
ATOM 606 C C . LEU A 1 78 ? 4.125 -13.227 1.896 1 97.5 78 LEU A C 1
ATOM 608 O O . LEU A 1 78 ? 4.199 -12.156 2.502 1 97.5 78 LEU A O 1
ATOM 612 N N . GLU A 1 79 ? 5.023 -14.133 1.944 1 97.62 79 GLU A N 1
ATOM 613 C CA . GLU A 1 79 ? 6.164 -14.016 2.846 1 97.62 79 GLU A CA 1
ATOM 614 C C . GLU A 1 79 ? 7.449 -13.727 2.076 1 97.62 79 GLU A C 1
ATOM 616 O O . GLU A 1 79 ? 7.68 -14.289 1.004 1 97.62 79 GLU A O 1
ATOM 621 N N . GLN A 1 80 ? 8.258 -12.914 2.699 1 96.88 80 GLN A N 1
ATOM 622 C CA . GLN A 1 80 ? 9.539 -12.578 2.08 1 96.88 80 GLN A CA 1
ATOM 623 C C . GLN A 1 80 ? 10.672 -13.422 2.656 1 96.88 80 GLN A C 1
ATOM 625 O O . GLN A 1 80 ? 10.742 -13.625 3.871 1 96.88 80 GLN A O 1
ATOM 630 N N . HIS A 1 81 ? 11.531 -13.914 1.798 1 96.94 81 HIS A N 1
ATOM 631 C CA . HIS A 1 81 ? 12.711 -14.68 2.17 1 96.94 81 HIS A CA 1
ATOM 632 C C . HIS A 1 81 ? 13.953 -14.156 1.462 1 96.94 81 HIS A C 1
ATOM 634 O O . HIS A 1 81 ? 13.852 -13.492 0.427 1 96.94 81 HIS A O 1
ATOM 640 N N . SER A 1 82 ? 15.109 -14.453 2.08 1 96.06 82 SER A N 1
ATOM 641 C CA . SER A 1 82 ? 16.359 -14.008 1.479 1 96.06 82 SER A CA 1
ATOM 642 C C . SER A 1 82 ? 17.172 -15.188 0.951 1 96.06 82 SER A C 1
ATOM 644 O O . SER A 1 82 ? 17.141 -16.281 1.528 1 96.06 82 SER A O 1
ATOM 646 N N . VAL A 1 83 ? 17.828 -14.891 -0.199 1 93.88 83 VAL A N 1
ATOM 647 C CA . VAL A 1 83 ? 18.781 -15.883 -0.699 1 93.88 83 VAL A CA 1
ATOM 648 C C . VAL A 1 83 ? 20.031 -15.875 0.167 1 93.88 83 VAL A C 1
ATOM 650 O O . VAL A 1 83 ? 20.719 -14.852 0.271 1 93.88 83 VAL A O 1
ATOM 653 N N . LYS A 1 84 ? 20.328 -17 0.721 1 88.56 84 LYS A N 1
ATOM 654 C CA . LYS A 1 84 ? 21.5 -17.062 1.595 1 88.56 84 LYS A CA 1
ATOM 655 C C . LYS A 1 84 ? 22.766 -16.641 0.856 1 88.56 84 LYS A C 1
ATOM 657 O O . LYS A 1 84 ? 23.062 -17.156 -0.223 1 88.56 84 LYS A O 1
ATOM 662 N N . GLY A 1 85 ? 23.484 -15.664 1.404 1 87.56 85 GLY A N 1
ATOM 663 C CA . GLY A 1 85 ? 24.781 -15.273 0.871 1 87.56 85 GLY A CA 1
ATOM 664 C C . GLY A 1 85 ? 24.703 -14.109 -0.096 1 87.56 85 GLY A C 1
ATOM 665 O O . GLY A 1 85 ? 25.719 -13.492 -0.415 1 87.56 85 GLY A O 1
ATOM 666 N N . TRP A 1 86 ? 23.688 -13.672 -0.759 1 86.31 86 TRP A N 1
ATOM 667 C CA . TRP A 1 86 ? 23.609 -12.695 -1.84 1 86.31 86 TRP A CA 1
ATOM 668 C C . TRP A 1 86 ? 22.922 -11.422 -1.378 1 86.31 86 TRP A C 1
ATOM 670 O O . TRP A 1 86 ? 23.125 -10.352 -1.957 1 86.31 86 TRP A O 1
ATOM 680 N N . GLY A 1 87 ? 21.953 -11.547 -0.489 1 89.5 87 GLY A N 1
ATOM 681 C CA . GLY A 1 87 ? 21.188 -10.406 -0.024 1 89.5 87 GLY A CA 1
ATOM 682 C C . GLY A 1 87 ? 19.953 -10.133 -0.854 1 89.5 87 GLY A C 1
ATOM 683 O O . GLY A 1 87 ? 19.297 -9.102 -0.686 1 89.5 87 GLY A O 1
ATOM 684 N N . TYR A 1 88 ? 19.594 -10.969 -1.904 1 94.5 88 TYR A N 1
ATOM 685 C CA . TYR A 1 88 ? 18.391 -10.836 -2.713 1 94.5 88 TYR A CA 1
ATOM 686 C C . TYR A 1 88 ? 17.203 -11.516 -2.041 1 94.5 88 TYR A C 1
ATOM 688 O O . TYR A 1 88 ? 17.375 -12.5 -1.321 1 94.5 88 TYR A O 1
ATOM 696 N N . ASN A 1 89 ? 16.016 -10.953 -2.287 1 96.62 89 ASN A N 1
ATOM 697 C CA . ASN A 1 89 ? 14.82 -11.5 -1.659 1 96.62 89 ASN A CA 1
ATOM 698 C C . ASN A 1 89 ? 13.875 -12.117 -2.689 1 96.62 89 ASN A C 1
ATOM 700 O O . ASN A 1 89 ? 13.961 -11.805 -3.877 1 96.62 89 ASN A O 1
ATOM 704 N N . TYR A 1 90 ? 13.094 -13.008 -2.232 1 97.56 90 TYR A N 1
ATOM 705 C CA . TYR A 1 90 ? 11.992 -13.57 -3 1 97.56 90 TYR A CA 1
ATOM 706 C C . TYR A 1 90 ? 10.758 -13.758 -2.127 1 97.56 90 TYR A C 1
ATOM 708 O O . TYR A 1 90 ? 10.828 -13.625 -0.903 1 97.56 90 TYR A O 1
ATOM 716 N N . LEU A 1 91 ? 9.641 -14.039 -2.787 1 98.19 91 LEU A N 1
ATOM 717 C CA . LEU A 1 91 ? 8.367 -14.156 -2.082 1 98.19 91 LEU A CA 1
ATOM 718 C C . LEU A 1 91 ? 7.824 -15.578 -2.168 1 98.19 91 LEU A C 1
ATOM 720 O O . LEU A 1 91 ? 8.008 -16.25 -3.18 1 98.19 91 LEU A O 1
ATOM 724 N N . THR A 1 92 ? 7.195 -15.961 -1.089 1 98.25 92 THR A N 1
ATOM 725 C CA . THR A 1 92 ? 6.523 -17.25 -1.067 1 98.25 92 THR A CA 1
ATOM 726 C C . THR A 1 92 ? 5.109 -17.109 -0.512 1 98.25 92 THR A C 1
ATOM 728 O O . THR A 1 92 ? 4.898 -16.453 0.512 1 98.25 92 THR A O 1
ATOM 731 N N . LEU A 1 93 ? 4.16 -17.703 -1.268 1 97.94 93 LEU A N 1
ATOM 732 C CA . LEU A 1 93 ? 2.826 -17.781 -0.679 1 97.94 93 LEU A CA 1
ATOM 733 C C . LEU A 1 93 ? 2.814 -18.734 0.509 1 97.94 93 LEU A C 1
ATOM 735 O O . LEU A 1 93 ? 3.086 -19.938 0.353 1 97.94 93 LEU A O 1
ATOM 739 N N . GLY A 1 94 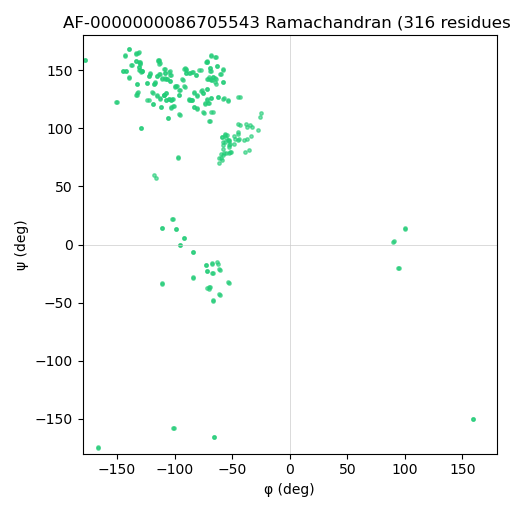? 2.576 -18.172 1.675 1 95.12 94 GLY A N 1
ATOM 740 C CA . GLY A 1 94 ? 2.5 -18.984 2.869 1 95.12 94 GLY A CA 1
ATOM 741 C C . GLY A 1 94 ? 1.318 -19.938 2.861 1 95.12 94 GLY A C 1
ATOM 742 O O . GLY A 1 94 ? 0.734 -20.203 1.809 1 95.12 94 GLY A O 1
ATOM 743 N N . GLN A 1 95 ? 1.086 -20.453 4.059 1 95.38 95 GLN A N 1
ATOM 744 C CA . GLN A 1 95 ? -0.044 -21.375 4.184 1 95.38 95 GLN A CA 1
ATOM 745 C C . GLN A 1 95 ? -1.359 -20.672 3.857 1 95.38 95 GLN A C 1
ATOM 747 O O . GLN A 1 95 ? -1.635 -19.594 4.379 1 95.38 95 GLN A O 1
ATOM 752 N N . VAL A 1 96 ? -2.092 -21.312 2.926 1 95.31 96 VAL A N 1
ATOM 753 C CA . VAL A 1 96 ? -3.404 -20.781 2.568 1 95.31 96 VAL A CA 1
ATOM 754 C C . VAL A 1 96 ? -4.488 -21.516 3.361 1 95.31 96 VAL A C 1
ATOM 756 O O . VAL A 1 96 ? -4.535 -22.75 3.377 1 95.31 96 VAL A O 1
ATOM 759 N N . SER A 1 97 ? -5.336 -20.812 4.008 1 94.19 97 SER A N 1
ATOM 760 C CA . SER A 1 97 ? -6.414 -21.406 4.789 1 94.19 97 SER A CA 1
ATOM 761 C C . SER A 1 97 ? -7.492 -22 3.887 1 94.19 97 SER A C 1
ATOM 763 O O . SER A 1 97 ? -7.602 -21.625 2.717 1 94.19 97 SER A O 1
ATOM 765 N N . ASP A 1 98 ? -8.211 -23 4.59 1 91.62 98 ASP A N 1
ATOM 766 C CA . ASP A 1 98 ? -9.375 -23.5 3.865 1 91.62 98 ASP A CA 1
ATOM 767 C C . ASP A 1 98 ? -10.344 -22.359 3.529 1 91.62 98 ASP A C 1
ATOM 769 O O . ASP A 1 98 ? -10.547 -21.453 4.336 1 91.62 98 ASP A O 1
ATOM 773 N N . PRO A 1 99 ? -10.844 -22.484 2.312 1 92.19 99 PRO A N 1
ATOM 774 C CA . PRO A 1 99 ? -11.734 -21.391 1.902 1 92.19 99 PRO A CA 1
ATOM 775 C C . PRO A 1 99 ? -13.008 -21.328 2.744 1 92.19 99 PRO A C 1
ATOM 777 O O . PRO A 1 99 ? -13.516 -22.359 3.186 1 92.19 99 PRO A O 1
ATOM 780 N N . ILE A 1 100 ? -13.414 -20.188 2.982 1 93.81 100 ILE A N 1
ATOM 781 C CA . ILE A 1 100 ? -14.68 -19.922 3.654 1 93.81 100 ILE A CA 1
ATOM 782 C C . ILE A 1 100 ? -15.695 -19.375 2.652 1 93.81 100 ILE A C 1
ATOM 784 O O . ILE A 1 100 ? -15.344 -18.547 1.797 1 93.81 100 ILE A O 1
ATOM 788 N N . SER A 1 101 ? -16.891 -19.984 2.676 1 92.06 101 SER A N 1
ATOM 789 C CA . SER A 1 101 ? -17.953 -19.531 1.782 1 92.06 101 SER A CA 1
ATOM 790 C C . SER A 1 101 ? -19.25 -19.297 2.541 1 92.06 101 SER A C 1
ATOM 792 O O . SER A 1 101 ? -19.453 -19.859 3.621 1 92.06 101 SER A O 1
ATOM 794 N N . THR A 1 102 ? -19.969 -18.328 1.954 1 92.5 102 THR A N 1
ATOM 795 C CA . THR A 1 102 ? -21.312 -18.172 2.494 1 92.5 102 THR A CA 1
ATOM 796 C C . THR A 1 102 ? -22.188 -19.375 2.143 1 92.5 102 THR A C 1
ATOM 798 O O . THR A 1 102 ? -21.766 -20.234 1.367 1 92.5 102 THR A O 1
ATOM 801 N N . LEU A 1 103 ? -23.328 -19.594 2.844 1 90.38 103 LEU A N 1
ATOM 802 C CA . LEU A 1 103 ? -24.281 -20.672 2.58 1 90.38 103 LEU A CA 1
ATOM 803 C C . LEU A 1 103 ? -25.641 -20.109 2.152 1 90.38 103 LEU A C 1
ATOM 805 O O . LEU A 1 103 ? -26.641 -20.328 2.828 1 90.38 103 LEU A O 1
ATOM 809 N N . MET A 1 104 ? -25.625 -19.359 1.136 1 90.75 104 MET A N 1
ATOM 810 C CA . MET A 1 104 ? -26.844 -18.781 0.607 1 90.75 104 MET A CA 1
ATOM 811 C C . MET A 1 104 ? -27.453 -19.656 -0.478 1 90.75 104 MET A C 1
ATOM 813 O O . MET A 1 104 ? -26.719 -20.359 -1.195 1 90.75 104 MET A O 1
ATOM 817 N N . ALA A 1 105 ? -28.812 -19.75 -0.5 1 91.69 105 ALA A N 1
ATOM 818 C CA . ALA A 1 105 ? -29.516 -20.391 -1.604 1 91.69 105 ALA A CA 1
ATOM 819 C C . ALA A 1 105 ? -29.406 -19.562 -2.881 1 91.69 105 ALA A C 1
ATOM 821 O O . ALA A 1 105 ? -30.078 -18.531 -3.02 1 91.69 105 ALA A O 1
ATOM 822 N N . CYS A 1 106 ? -28.562 -20.062 -3.846 1 90.19 106 CYS A N 1
ATOM 823 C CA . CYS A 1 106 ? -28.297 -19.297 -5.059 1 90.19 106 CYS A CA 1
ATOM 824 C C . CYS A 1 106 ? -29.469 -19.391 -6.023 1 90.19 106 CYS A C 1
ATOM 826 O O . CYS A 1 106 ? -30 -20.484 -6.266 1 90.19 106 CYS A O 1
ATOM 828 N N . PRO A 1 107 ? -29.891 -18.156 -6.562 1 89.38 107 PRO A N 1
ATOM 829 C CA . PRO A 1 107 ? -30.984 -18.172 -7.547 1 89.38 107 PRO A CA 1
ATOM 830 C C . PRO A 1 107 ? -30.625 -18.984 -8.797 1 89.38 107 PRO A C 1
ATOM 832 O O . PRO A 1 107 ? -31.484 -19.641 -9.383 1 89.38 107 PRO A O 1
ATOM 835 N N . ASP A 1 108 ? -29.406 -18.75 -9.234 1 85.62 108 ASP A N 1
ATOM 836 C CA . ASP A 1 108 ? -28.906 -19.5 -10.383 1 85.62 108 ASP A CA 1
ATOM 837 C C . ASP A 1 108 ? -27.984 -20.625 -9.945 1 85.62 108 ASP A C 1
ATOM 839 O O . ASP A 1 108 ? -27.047 -20.406 -9.156 1 85.62 108 ASP A O 1
ATOM 843 N N . LEU A 1 109 ? -28.328 -21.812 -10.391 1 82.19 109 LEU A N 1
ATOM 844 C CA . LEU A 1 109 ? -27.562 -22.969 -9.961 1 82.19 109 LEU A CA 1
ATOM 845 C C . LEU A 1 109 ? -26.312 -23.156 -10.82 1 82.19 109 LEU A C 1
ATOM 847 O O . LEU A 1 109 ? -25.453 -23.984 -10.508 1 82.19 109 LEU A O 1
ATOM 851 N N . GLN A 1 110 ? -26.219 -22.375 -11.82 1 91.31 110 GLN A N 1
ATOM 852 C CA . GLN A 1 110 ? -25.078 -22.578 -12.719 1 91.31 110 GLN A CA 1
ATOM 853 C C . GLN A 1 110 ? -23.812 -21.938 -12.156 1 91.31 110 GLN A C 1
ATOM 855 O O . GLN A 1 110 ? -23.828 -20.75 -11.781 1 91.31 110 GLN A O 1
ATOM 860 N N . LYS A 1 111 ? -22.797 -22.812 -12.125 1 93.38 111 LYS A N 1
ATOM 861 C CA . LYS A 1 111 ? -21.5 -22.297 -11.672 1 93.38 111 LYS A CA 1
ATOM 862 C C . LYS A 1 111 ? -20.719 -21.703 -12.828 1 93.38 111 LYS A C 1
ATOM 864 O O . LYS A 1 111 ? -20.859 -22.125 -13.977 1 93.38 111 LYS A O 1
ATOM 869 N N . LYS A 1 112 ? -19.953 -20.688 -12.516 1 95.12 112 LYS A N 1
ATOM 870 C CA . LYS A 1 112 ? -19.094 -20.031 -13.5 1 95.12 112 LYS A CA 1
ATOM 871 C C . LYS A 1 112 ? -17.641 -20.078 -13.07 1 95.12 112 LYS A C 1
ATOM 873 O O . LYS A 1 112 ? -17.328 -20.047 -11.883 1 95.12 112 LYS A O 1
ATOM 878 N N . GLU A 1 113 ? -16.766 -20.172 -14.172 1 96.19 113 GLU A N 1
ATOM 879 C CA . GLU A 1 113 ? -15.328 -20.125 -13.898 1 96.19 113 GLU A CA 1
ATOM 880 C C . GLU A 1 113 ? -14.891 -18.719 -13.484 1 96.19 113 GLU A C 1
ATOM 882 O O . GLU A 1 113 ? -15.188 -17.75 -14.172 1 96.19 113 GLU A O 1
ATOM 887 N N . SER A 1 114 ? -14.25 -18.641 -12.312 1 95.69 114 SER A N 1
ATOM 888 C CA . SER A 1 114 ? -13.805 -17.359 -11.805 1 95.69 114 SER A CA 1
ATOM 889 C C . SER A 1 114 ? -12.422 -17.453 -11.164 1 95.69 114 SER A C 1
ATOM 891 O O . SER A 1 114 ? -12.062 -18.5 -10.617 1 95.69 114 SER A O 1
ATOM 893 N N . PHE A 1 115 ? -11.719 -16.406 -11.383 1 96.31 115 PHE A N 1
ATOM 894 C CA . PHE A 1 115 ? -10.461 -16.297 -10.648 1 96.31 115 PHE A CA 1
ATOM 895 C C . PHE A 1 115 ? -10.719 -15.914 -9.195 1 96.31 115 PHE A C 1
ATOM 897 O O . PHE A 1 115 ? -11.172 -14.812 -8.906 1 96.31 115 PHE A O 1
ATOM 904 N N . VAL A 1 116 ? -10.391 -16.875 -8.289 1 96.88 116 VAL A N 1
ATOM 905 C CA . VAL A 1 116 ? -10.602 -16.625 -6.867 1 96.88 116 VAL A CA 1
ATOM 906 C C . VAL A 1 116 ? -9.266 -16.297 -6.203 1 96.88 116 VAL A C 1
ATOM 908 O O . VAL A 1 116 ? -8.383 -17.141 -6.109 1 96.88 116 VAL A O 1
ATOM 911 N N . GLN A 1 117 ? -9.18 -15.086 -5.652 1 96.56 117 GLN A N 1
ATOM 912 C CA . GLN A 1 117 ? -7.93 -14.547 -5.137 1 96.56 117 GLN A CA 1
ATOM 913 C C . GLN A 1 117 ? -7.746 -14.898 -3.662 1 96.56 117 GLN A C 1
ATOM 915 O O . GLN A 1 117 ? -8.719 -14.984 -2.914 1 96.56 117 GLN A O 1
ATOM 920 N N . VAL A 1 118 ? -6.441 -15.062 -3.328 1 97.5 118 VAL A N 1
ATOM 921 C CA . VAL A 1 118 ? -6.059 -15.203 -1.927 1 97.5 118 VAL A CA 1
ATOM 922 C C . VAL A 1 118 ? -5.93 -13.82 -1.292 1 97.5 118 VAL A C 1
ATOM 924 O O . VAL A 1 118 ? -5.312 -12.914 -1.869 1 97.5 118 VAL A O 1
ATOM 927 N N . TYR A 1 119 ? -6.562 -13.695 -0.155 1 96.06 119 TYR A N 1
ATOM 928 C CA . TYR A 1 119 ? -6.469 -12.422 0.551 1 96.06 119 TYR A CA 1
ATOM 929 C C . TYR A 1 119 ? -5.535 -12.531 1.749 1 96.06 119 TYR A C 1
ATOM 931 O O . TYR A 1 119 ? -5.461 -13.578 2.393 1 96.06 119 TYR A O 1
ATOM 939 N N . GLY A 1 120 ? -4.883 -11.406 2.047 1 94.94 120 GLY A N 1
ATOM 940 C CA . GLY A 1 120 ? -3.955 -11.328 3.164 1 94.94 120 GLY A CA 1
ATOM 941 C C . GLY A 1 120 ? -2.971 -10.18 3.043 1 94.94 120 GLY A C 1
ATOM 942 O O . GLY A 1 120 ? -3.312 -9.109 2.535 1 94.94 120 GLY A O 1
ATOM 943 N N . GLN A 1 121 ? -1.786 -10.43 3.631 1 94.31 121 GLN A N 1
ATOM 944 C CA . GLN A 1 121 ? -0.783 -9.367 3.658 1 94.31 121 GLN A CA 1
ATOM 945 C C . GLN A 1 121 ? 0.373 -9.68 2.713 1 94.31 121 GLN A C 1
ATOM 947 O O . GLN A 1 121 ? 0.653 -10.844 2.43 1 94.31 121 GLN A O 1
ATOM 952 N N . GLY A 1 122 ? 1.015 -8.602 2.172 1 95.31 122 GLY A N 1
ATOM 953 C CA . GLY A 1 122 ? 2.26 -8.766 1.439 1 95.31 122 GLY A CA 1
ATOM 954 C C . GLY A 1 122 ? 2.076 -8.75 -0.066 1 95.31 122 GLY A C 1
ATOM 955 O O . GLY A 1 122 ? 3 -9.07 -0.814 1 95.31 122 GLY A O 1
ATOM 956 N N . PHE A 1 123 ? 0.958 -8.328 -0.432 1 97.31 123 PHE A N 1
ATOM 957 C CA . PHE A 1 123 ? 0.659 -8.484 -1.851 1 97.31 123 PHE A CA 1
ATOM 958 C C . PHE A 1 123 ? 0.993 -7.211 -2.619 1 97.31 123 PHE A C 1
ATOM 960 O O . PHE A 1 123 ? 0.826 -7.156 -3.84 1 97.31 123 PHE A O 1
ATOM 967 N N . PHE A 1 124 ? 1.451 -6.254 -1.943 1 95.88 124 PHE A N 1
ATOM 968 C CA . PHE A 1 124 ? 1.999 -5.059 -2.574 1 95.88 124 PHE A CA 1
ATOM 969 C C . PHE A 1 124 ? 3.512 -5.004 -2.404 1 95.88 124 PHE A C 1
ATOM 971 O O . PHE A 1 124 ? 4.023 -5.133 -1.291 1 95.88 124 PHE A O 1
ATOM 978 N N . VAL A 1 125 ? 4.207 -4.812 -3.533 1 96.75 125 VAL A N 1
ATOM 979 C CA . VAL A 1 125 ? 5.664 -4.777 -3.457 1 96.75 125 VAL A CA 1
ATOM 980 C C . VAL A 1 125 ? 6.199 -3.594 -4.258 1 96.75 125 VAL A C 1
ATOM 982 O O . VAL A 1 125 ? 5.48 -3.021 -5.082 1 96.75 125 VAL A O 1
ATOM 985 N N . ASN A 1 126 ? 7.461 -3.318 -3.957 1 96 126 ASN A N 1
ATOM 986 C CA . ASN A 1 126 ? 8.102 -2.199 -4.645 1 96 126 ASN A CA 1
ATOM 987 C C . ASN A 1 126 ? 8.375 -2.527 -6.109 1 96 126 ASN A C 1
ATOM 989 O O . ASN A 1 126 ? 8.695 -3.668 -6.445 1 96 126 ASN A O 1
ATOM 993 N N . TYR A 1 127 ? 8.188 -1.497 -6.879 1 97.31 127 TYR A N 1
ATOM 994 C CA . TYR A 1 127 ? 8.562 -1.605 -8.281 1 97.31 127 TYR A CA 1
ATOM 995 C C . TYR A 1 127 ? 10.078 -1.605 -8.445 1 97.31 127 TYR A C 1
ATOM 997 O O . TYR A 1 127 ? 10.773 -0.787 -7.836 1 97.31 127 TYR A O 1
ATOM 1005 N N . SER A 1 128 ? 10.539 -2.527 -9.25 1 95.31 128 SER A N 1
ATOM 1006 C CA . SER A 1 128 ? 11.953 -2.549 -9.602 1 95.31 128 SER A CA 1
ATOM 1007 C C . SER A 1 128 ? 12.164 -3.137 -10.992 1 95.31 128 SER A C 1
ATOM 1009 O O . SER A 1 128 ? 11.773 -4.273 -11.258 1 95.31 128 SER A O 1
ATOM 1011 N N . ALA A 1 129 ? 12.781 -2.342 -11.789 1 94.25 129 ALA A N 1
ATOM 1012 C CA . ALA A 1 129 ? 13.086 -2.84 -13.125 1 94.25 129 ALA A CA 1
ATOM 1013 C C . ALA A 1 129 ? 14.383 -3.645 -13.125 1 94.25 129 ALA A C 1
ATOM 1015 O O . ALA A 1 129 ? 14.617 -4.457 -14.023 1 94.25 129 ALA A O 1
ATOM 1016 N N . ARG A 1 130 ? 15.266 -3.326 -12.25 1 92.75 130 ARG A N 1
ATOM 1017 C CA . ARG A 1 130 ? 16.594 -3.926 -12.195 1 92.75 130 ARG A CA 1
ATOM 1018 C C . ARG A 1 130 ? 16.531 -5.375 -11.734 1 92.75 130 ARG A C 1
ATOM 1020 O O . ARG A 1 130 ? 17.266 -6.227 -12.219 1 92.75 130 ARG A O 1
ATOM 1027 N N . MET A 1 131 ? 15.641 -5.66 -10.773 1 92.81 131 MET A N 1
ATOM 1028 C CA . MET A 1 131 ? 15.508 -7 -10.219 1 92.81 131 MET A CA 1
ATOM 1029 C C . MET A 1 131 ? 14.109 -7.555 -10.461 1 92.81 131 MET A C 1
ATOM 1031 O O . MET A 1 131 ? 13.117 -6.875 -10.195 1 92.81 131 MET A O 1
ATOM 1035 N N . PRO A 1 132 ? 14.094 -8.797 -10.984 1 95.94 132 PRO A N 1
ATOM 1036 C CA . PRO A 1 132 ? 12.773 -9.406 -11.133 1 95.94 132 PRO A CA 1
ATOM 1037 C C . PRO A 1 132 ? 12.125 -9.75 -9.797 1 95.94 132 PRO A C 1
ATOM 1039 O O . PRO A 1 132 ? 12.828 -9.938 -8.797 1 95.94 132 PRO A O 1
ATOM 1042 N N . ILE A 1 133 ? 10.812 -9.75 -9.781 1 97.31 133 ILE A N 1
ATOM 1043 C CA . ILE A 1 133 ? 10.078 -10.273 -8.633 1 97.31 133 ILE A CA 1
ATOM 1044 C C . ILE A 1 133 ? 9.953 -11.789 -8.742 1 97.31 133 ILE A C 1
ATOM 1046 O O . ILE A 1 133 ? 9.414 -12.305 -9.727 1 97.31 133 ILE A O 1
ATOM 1050 N N . ILE A 1 134 ? 10.539 -12.422 -7.75 1 97.38 134 ILE A N 1
ATOM 1051 C CA . ILE A 1 134 ? 10.516 -13.883 -7.746 1 97.38 134 ILE A CA 1
ATOM 1052 C C . ILE A 1 134 ? 9.508 -14.383 -6.711 1 97.38 134 ILE A C 1
ATOM 1054 O O . ILE A 1 134 ? 9.602 -14.039 -5.531 1 97.38 134 ILE A O 1
ATOM 1058 N N . ILE A 1 135 ? 8.547 -15.234 -7.137 1 98.31 135 ILE A N 1
ATOM 1059 C CA . ILE A 1 135 ? 7.461 -15.68 -6.27 1 98.31 135 ILE A CA 1
ATOM 1060 C C . ILE A 1 135 ? 7.297 -17.188 -6.379 1 98.31 135 ILE A C 1
ATOM 1062 O O . ILE A 1 135 ? 7.211 -17.734 -7.48 1 98.31 135 ILE A O 1
ATOM 1066 N N . TYR A 1 136 ? 7.273 -17.828 -5.262 1 97.94 136 TYR A N 1
ATOM 1067 C CA . TYR A 1 136 ? 6.984 -19.266 -5.227 1 97.94 136 TYR A CA 1
ATOM 1068 C C . TYR A 1 136 ? 5.559 -19.516 -4.754 1 97.94 136 TYR A C 1
ATOM 1070 O O . TYR A 1 136 ? 5.168 -19.078 -3.668 1 97.94 136 TYR A O 1
ATOM 1078 N N . ILE A 1 137 ? 4.824 -20.234 -5.59 1 97.75 137 ILE A N 1
ATOM 1079 C CA . ILE A 1 137 ? 3.426 -20.5 -5.277 1 97.75 137 ILE A CA 1
ATOM 1080 C C . ILE A 1 137 ? 3.117 -21.969 -5.504 1 97.75 137 ILE A C 1
ATOM 1082 O O . ILE A 1 137 ? 3.803 -22.641 -6.277 1 97.75 137 ILE A O 1
ATOM 1086 N N . PRO A 1 138 ? 2.055 -22.438 -4.848 1 96.19 138 PRO A N 1
ATOM 1087 C CA . PRO A 1 138 ? 1.642 -23.812 -5.168 1 96.19 138 PRO A CA 1
ATOM 1088 C C . PRO A 1 138 ? 1.195 -23.969 -6.621 1 96.19 138 PRO A C 1
ATOM 1090 O O . PRO A 1 138 ? 0.75 -23 -7.242 1 96.19 138 PRO A O 1
ATOM 1093 N N . GLN A 1 139 ? 1.3 -25.156 -7.211 1 93.19 139 GLN A N 1
ATOM 1094 C CA . GLN A 1 139 ? 1.062 -25.453 -8.625 1 93.19 139 GLN A CA 1
ATOM 1095 C C . GLN A 1 139 ? -0.378 -25.125 -9.016 1 93.19 139 GLN A C 1
ATOM 1097 O O . GLN A 1 139 ? -0.656 -24.812 -10.172 1 93.19 139 GLN A O 1
ATOM 1102 N N . ASP A 1 140 ? -1.299 -25.062 -8.141 1 92.44 140 ASP A N 1
ATOM 1103 C CA . ASP A 1 140 ? -2.697 -24.844 -8.492 1 92.44 140 ASP A CA 1
ATOM 1104 C C . ASP A 1 140 ? -3.045 -23.359 -8.469 1 92.44 140 ASP A C 1
ATOM 1106 O O . ASP A 1 140 ? -4.18 -22.984 -8.758 1 92.44 140 ASP A O 1
ATOM 1110 N N . TYR A 1 141 ? -2.049 -22.641 -8.266 1 96.12 141 TYR A N 1
ATOM 1111 C CA . TYR A 1 141 ? -2.27 -21.203 -8.195 1 96.12 141 TYR A CA 1
ATOM 1112 C C . TYR A 1 141 ? -1.604 -20.484 -9.359 1 96.12 141 TYR A C 1
ATOM 1114 O O . TYR A 1 141 ? -0.712 -21.031 -10.008 1 96.12 141 TYR A O 1
ATOM 1122 N N . GLU A 1 142 ? -2.121 -19.234 -9.625 1 96.06 142 GLU A N 1
ATOM 1123 C CA . GLU A 1 142 ? -1.523 -18.344 -10.617 1 96.06 142 GLU A CA 1
ATOM 1124 C C . GLU A 1 142 ? -1.293 -16.953 -10.055 1 96.06 142 GLU A C 1
ATOM 1126 O O . GLU A 1 142 ? -1.951 -16.562 -9.086 1 96.06 142 GLU A O 1
ATOM 1131 N N . VAL A 1 143 ? -0.312 -16.297 -10.703 1 98 143 VAL A N 1
ATOM 1132 C CA . VAL A 1 143 ? 0.007 -14.93 -10.289 1 98 143 VAL A CA 1
ATOM 1133 C C . VAL A 1 143 ? -0.379 -13.945 -11.391 1 98 143 VAL A C 1
ATOM 1135 O O . VAL A 1 143 ? -0.006 -14.125 -12.547 1 98 143 VAL A O 1
ATOM 1138 N N . ARG A 1 144 ? -1.15 -13 -11.031 1 97.56 144 ARG A N 1
ATOM 1139 C CA . ARG A 1 144 ? -1.391 -11.805 -11.836 1 97.56 144 ARG A CA 1
ATOM 1140 C C . ARG A 1 144 ? -0.85 -10.562 -11.133 1 97.56 144 ARG A C 1
ATOM 1142 O O . ARG A 1 144 ? -0.597 -10.586 -9.93 1 97.56 144 ARG A O 1
ATOM 1149 N N . TYR A 1 145 ? -0.602 -9.539 -11.922 1 97.75 145 TYR A N 1
ATOM 1150 C CA . TYR A 1 145 ? -0.115 -8.344 -11.258 1 97.75 145 TYR A CA 1
ATOM 1151 C C . TYR A 1 145 ? -0.646 -7.086 -11.938 1 97.75 145 TYR A C 1
ATOM 1153 O O . TYR A 1 145 ? -0.943 -7.098 -13.133 1 97.75 145 TYR A O 1
ATOM 1161 N N . ARG A 1 146 ? -0.817 -6.094 -11.148 1 97.31 146 ARG A N 1
ATOM 1162 C CA . ARG A 1 146 ? -1.19 -4.758 -11.602 1 97.31 146 ARG A CA 1
ATOM 1163 C C . ARG A 1 146 ? -0.164 -3.721 -11.164 1 97.31 146 ARG A C 1
ATOM 1165 O O . ARG A 1 146 ? 0.39 -3.816 -10.062 1 97.31 146 ARG A O 1
ATOM 1172 N N . LEU A 1 147 ? 0.008 -2.76 -12.039 1 97.31 147 LEU A N 1
ATOM 1173 C CA . LEU A 1 147 ? 0.904 -1.663 -11.688 1 97.31 147 LEU A CA 1
ATOM 1174 C C . LEU A 1 147 ? 0.121 -0.48 -11.133 1 97.31 147 LEU A C 1
ATOM 1176 O O . LEU A 1 147 ? -0.95 -0.142 -11.641 1 97.31 147 LEU A O 1
ATOM 1180 N N . TRP A 1 148 ? 0.636 -0.012 -10.055 1 97 148 TRP A N 1
ATOM 1181 C CA . TRP A 1 148 ? 0.108 1.189 -9.414 1 97 148 TRP A CA 1
ATOM 1182 C C . TRP A 1 148 ? 1.049 2.373 -9.617 1 97 148 TRP A C 1
ATOM 1184 O O . TRP A 1 148 ? 2.27 2.223 -9.539 1 97 148 TRP A O 1
ATOM 1194 N N . ARG A 1 149 ? 0.411 3.535 -9.812 1 97.19 149 ARG A N 1
ATOM 1195 C CA . ARG A 1 149 ? 1.202 4.742 -10.031 1 97.19 149 ARG A CA 1
ATOM 1196 C C . ARG A 1 149 ? 0.7 5.891 -9.156 1 97.19 149 ARG A C 1
ATOM 1198 O O . ARG A 1 149 ? -0.507 6.117 -9.055 1 97.19 149 ARG A O 1
ATOM 1205 N N . ALA A 1 150 ? 1.636 6.59 -8.609 1 97 150 ALA A N 1
ATOM 1206 C CA . ALA A 1 150 ? 1.297 7.758 -7.801 1 97 150 ALA A CA 1
ATOM 1207 C C . ALA A 1 150 ? 1.264 9.023 -8.648 1 97 150 ALA A C 1
ATOM 1209 O O . ALA A 1 150 ? 1.975 9.125 -9.656 1 97 150 ALA A O 1
ATOM 1210 N N . ASP A 1 151 ? 0.438 9.961 -8.203 1 95.25 151 ASP A N 1
ATOM 1211 C CA . ASP A 1 151 ? 0.542 11.305 -8.766 1 95.25 151 ASP A CA 1
ATOM 1212 C C . ASP A 1 151 ? 1.942 11.883 -8.562 1 95.25 151 ASP A C 1
ATOM 1214 O O . ASP A 1 151 ? 2.602 11.586 -7.566 1 95.25 151 ASP A O 1
ATOM 1218 N N . LYS A 1 152 ? 2.322 12.734 -9.484 1 91.62 152 LYS A N 1
ATOM 1219 C CA . LYS A 1 152 ? 3.66 13.312 -9.422 1 91.62 152 LYS A CA 1
ATOM 1220 C C . LYS A 1 152 ? 3.783 14.281 -8.25 1 91.62 152 LYS A C 1
ATOM 1222 O O . LYS A 1 152 ? 4.824 14.336 -7.586 1 91.62 152 LYS A O 1
ATOM 1227 N N . GLN A 1 153 ? 2.715 14.984 -8.008 1 92.62 153 GLN A N 1
ATOM 1228 C CA . GLN A 1 153 ? 2.779 15.992 -6.953 1 92.62 153 GLN A CA 1
ATOM 1229 C C . GLN A 1 153 ? 1.808 15.672 -5.82 1 92.62 153 GLN A C 1
ATOM 1231 O O . GLN A 1 153 ? 0.678 15.242 -6.07 1 92.62 153 GLN A O 1
ATOM 1236 N N . ALA A 1 154 ? 2.361 15.922 -4.68 1 94.44 154 ALA A N 1
ATOM 1237 C CA . ALA A 1 154 ? 1.499 15.781 -3.508 1 94.44 154 ALA A CA 1
ATOM 1238 C C . ALA A 1 154 ? 0.646 17.031 -3.309 1 94.44 154 ALA A C 1
ATOM 1240 O O . ALA A 1 154 ? 1.089 18.141 -3.594 1 94.44 154 ALA A O 1
ATOM 1241 N N . GLN A 1 155 ? -0.565 16.797 -2.809 1 93.31 155 GLN A N 1
ATOM 1242 C CA . GLN A 1 155 ? -1.466 17.891 -2.49 1 93.31 155 GLN A CA 1
ATOM 1243 C C . GLN A 1 155 ? -1.526 18.141 -0.986 1 93.31 155 GLN A C 1
ATOM 1245 O O . GLN A 1 155 ? -1.506 17.188 -0.196 1 93.31 155 GLN A O 1
ATOM 1250 N N . PRO A 1 156 ? -1.581 19.438 -0.663 1 92.31 156 PRO A N 1
ATOM 1251 C CA . PRO A 1 156 ? -1.769 19.703 0.764 1 92.31 156 PRO A CA 1
ATOM 1252 C C . PRO A 1 156 ? -3.16 19.328 1.262 1 92.31 156 PRO A C 1
ATOM 1254 O O . PRO A 1 156 ? -4.137 19.422 0.512 1 92.31 156 PRO A O 1
ATOM 1257 N N . ALA A 1 157 ? -3.09 18.844 2.486 1 91.56 157 ALA A N 1
ATOM 1258 C CA . ALA A 1 157 ? -4.387 18.547 3.092 1 91.56 157 ALA A CA 1
ATOM 1259 C C . ALA A 1 157 ? -4.918 19.766 3.857 1 91.56 157 ALA A C 1
ATOM 1261 O O . ALA A 1 157 ? -4.137 20.562 4.371 1 91.56 157 ALA A O 1
ATOM 1262 N N . LEU A 1 158 ? -6.301 19.812 3.885 1 81.81 158 LEU A N 1
ATOM 1263 C CA . LEU A 1 158 ? -6.902 20.969 4.539 1 81.81 158 LEU A CA 1
ATOM 1264 C C . LEU A 1 158 ? -7.156 20.688 6.016 1 81.81 158 LEU A C 1
ATOM 1266 O O . LEU A 1 158 ? -7.547 19.578 6.383 1 81.81 158 LEU A O 1
ATOM 1270 N N . VAL A 1 159 ? -6.785 21.703 6.758 1 74.25 159 VAL A N 1
ATOM 1271 C CA . VAL A 1 159 ? -7.098 21.672 8.18 1 74.25 159 VAL A CA 1
ATOM 1272 C C . VAL A 1 159 ? -8.516 22.188 8.414 1 74.25 159 VAL A C 1
ATOM 1274 O O . VAL A 1 159 ? -8.93 23.172 7.809 1 74.25 159 VAL A O 1
ATOM 1277 N N . GLU A 1 160 ? -9.312 21.391 9.047 1 70.12 160 GLU A N 1
ATOM 1278 C CA . GLU A 1 160 ? -10.633 21.891 9.422 1 70.12 160 GLU A CA 1
ATOM 1279 C C . GLU A 1 160 ? -10.789 21.953 10.938 1 70.12 160 GLU A C 1
ATOM 1281 O O . GLU A 1 160 ? -10.219 21.125 11.664 1 70.12 160 GLU A O 1
ATOM 1286 N N . MET B 1 1 ? -53.312 63.594 -37.219 1 36.09 1 MET B N 1
ATOM 1287 C CA . MET B 1 1 ? -52.594 63.344 -35.969 1 36.09 1 MET B CA 1
ATOM 1288 C C . MET B 1 1 ? -52.375 61.875 -35.75 1 36.09 1 MET B C 1
ATOM 1290 O O . MET B 1 1 ? -53.344 61.125 -35.531 1 36.09 1 MET B O 1
ATOM 1294 N N . LYS B 1 2 ? -51.344 61.281 -36.562 1 42.38 2 LYS B N 1
ATOM 1295 C CA . LYS B 1 2 ? -50.875 59.875 -36.656 1 42.38 2 LYS B CA 1
ATOM 1296 C C . LYS B 1 2 ? -50.406 59.344 -35.312 1 42.38 2 LYS B C 1
ATOM 1298 O O . LYS B 1 2 ? -49.531 59.938 -34.688 1 42.38 2 LYS B O 1
ATOM 1303 N N . THR B 1 3 ? -51.312 58.812 -34.469 1 43.22 3 THR B N 1
ATOM 1304 C CA . THR B 1 3 ? -51.094 58.156 -33.188 1 43.22 3 THR B CA 1
ATOM 1305 C C . THR B 1 3 ? -50.062 57.031 -33.312 1 43.22 3 THR B C 1
ATOM 1307 O O . THR B 1 3 ? -50.281 56.094 -34.094 1 43.22 3 THR B O 1
ATOM 1310 N N . ILE B 1 4 ? -48.812 57.375 -33.344 1 45.19 4 ILE B N 1
ATOM 1311 C CA . ILE B 1 4 ? -47.719 56.406 -33.312 1 45.19 4 ILE B CA 1
ATOM 1312 C C . ILE B 1 4 ? -47.812 55.562 -32.031 1 45.19 4 ILE B C 1
ATOM 1314 O O . ILE B 1 4 ? -47.812 56.094 -30.922 1 45.19 4 ILE B O 1
ATOM 1318 N N . VAL B 1 5 ? -48.469 54.406 -32.062 1 44.84 5 VAL B N 1
ATOM 1319 C CA . VAL B 1 5 ? -48.531 53.344 -31.047 1 44.84 5 VAL B CA 1
ATOM 1320 C C . VAL B 1 5 ? -47.125 52.812 -30.766 1 44.84 5 VAL B C 1
ATOM 1322 O O . VAL B 1 5 ? -46.5 52.25 -31.641 1 44.84 5 VAL B O 1
ATOM 1325 N N . ARG B 1 6 ? -46.281 53.594 -30.031 1 43.12 6 ARG B N 1
ATOM 1326 C CA . ARG B 1 6 ? -45.031 53.031 -29.578 1 43.12 6 ARG B CA 1
ATOM 1327 C C . ARG B 1 6 ? -45.25 51.75 -28.766 1 43.12 6 ARG B C 1
ATOM 1329 O O . ARG B 1 6 ? -46 51.781 -27.766 1 43.12 6 ARG B O 1
ATOM 1336 N N . PHE B 1 7 ? -45.25 50.562 -29.359 1 46.38 7 PHE B N 1
ATOM 1337 C CA . PHE B 1 7 ? -45.219 49.281 -28.703 1 46.38 7 PHE B CA 1
ATOM 1338 C C . PHE B 1 7 ? -43.969 49.125 -27.844 1 46.38 7 PHE B C 1
ATOM 1340 O O . PHE B 1 7 ? -42.844 49.156 -28.375 1 46.38 7 PHE B O 1
ATOM 1347 N N . SER B 1 8 ? -43.906 49.719 -26.641 1 43.41 8 SER B N 1
ATOM 1348 C CA . SER B 1 8 ? -42.812 49.469 -25.703 1 43.41 8 SER B CA 1
ATOM 1349 C C . SER B 1 8 ? -42.688 47.969 -25.406 1 43.41 8 SER B C 1
ATOM 1351 O O . SER B 1 8 ? -43.625 47.344 -24.922 1 43.41 8 SER B O 1
ATOM 1353 N N . LEU B 1 9 ? -41.906 47.25 -26.219 1 45.03 9 LEU B N 1
ATOM 1354 C CA . LEU B 1 9 ? -41.531 45.875 -25.922 1 45.03 9 LEU B CA 1
ATOM 1355 C C . LEU B 1 9 ? -40.812 45.781 -24.578 1 45.03 9 LEU B C 1
ATOM 1357 O O . LEU B 1 9 ? -39.719 46.312 -24.391 1 45.03 9 LEU B O 1
ATOM 1361 N N . LEU B 1 10 ? -41.562 45.844 -23.453 1 45.31 10 LEU B N 1
ATOM 1362 C CA . LEU B 1 10 ? -40.969 45.531 -22.156 1 45.31 10 LEU B CA 1
ATOM 1363 C C . LEU B 1 10 ? -40.375 44.125 -22.156 1 45.31 10 LEU B C 1
ATOM 1365 O O . LEU B 1 10 ? -41.125 43.125 -22.297 1 45.31 10 LEU B O 1
ATOM 1369 N N . GLY B 1 11 ? -39.188 43.906 -22.719 1 40.88 11 GLY B N 1
ATOM 1370 C CA . GLY B 1 11 ? -38.531 42.656 -22.531 1 40.88 11 GLY B CA 1
ATOM 1371 C C . GLY B 1 11 ? -38.312 42.281 -21.062 1 40.88 11 GLY B C 1
ATOM 1372 O O . GLY B 1 11 ? -37.781 43.062 -20.297 1 40.88 11 GLY B O 1
ATOM 1373 N N . ALA B 1 12 ? -39.219 41.5 -20.5 1 43.94 12 ALA B N 1
ATOM 1374 C CA . ALA B 1 12 ? -39.062 40.906 -19.172 1 43.94 12 ALA B CA 1
ATOM 1375 C C . ALA B 1 12 ? -37.719 40.156 -19.062 1 43.94 12 ALA B C 1
ATOM 1377 O O . ALA B 1 12 ? -37.469 39.219 -19.797 1 43.94 12 ALA B O 1
ATOM 1378 N N . LEU B 1 13 ? -36.719 40.906 -18.656 1 43.78 13 LEU B N 1
ATOM 1379 C CA . LEU B 1 13 ? -35.5 40.219 -18.25 1 43.78 13 LEU B CA 1
ATOM 1380 C C . LEU B 1 13 ? -35.812 39.156 -17.219 1 43.78 13 LEU B C 1
ATOM 1382 O O . LEU B 1 13 ? -36.344 39.469 -16.125 1 43.78 13 LEU B O 1
ATOM 1386 N N . MET B 1 14 ? -36.219 37.938 -17.672 1 43.78 14 MET B N 1
ATOM 1387 C CA . MET B 1 14 ? -36.25 36.781 -16.781 1 43.78 14 MET B CA 1
ATOM 1388 C C . MET B 1 14 ? -34.938 36.656 -16.016 1 43.78 14 MET B C 1
ATOM 1390 O O . MET B 1 14 ? -33.875 36.531 -16.609 1 43.78 14 MET B O 1
ATOM 1394 N N . LEU B 1 15 ? -34.844 37.344 -14.883 1 41.84 15 LEU B N 1
ATOM 1395 C CA . LEU B 1 15 ? -33.781 37 -13.945 1 41.84 15 LEU B CA 1
ATOM 1396 C C . LEU B 1 15 ? -33.812 35.5 -13.648 1 41.84 15 LEU B C 1
ATOM 1398 O O . LEU B 1 15 ? -34.781 34.969 -13.109 1 41.84 15 LEU B O 1
ATOM 1402 N N . GLY B 1 16 ? -33.281 34.656 -14.523 1 40.5 16 GLY B N 1
ATOM 1403 C CA . GLY B 1 16 ? -33.062 33.281 -14.172 1 40.5 16 GLY B CA 1
ATOM 1404 C C . GLY B 1 16 ? -32.438 33.094 -12.797 1 40.5 16 GLY B C 1
ATOM 1405 O O . GLY B 1 16 ? -31.406 33.688 -12.5 1 40.5 16 GLY B O 1
ATOM 1406 N N . SER B 1 17 ? -33.219 32.875 -11.805 1 40.19 17 SER B N 1
ATOM 1407 C CA . SER B 1 17 ? -32.688 32.375 -10.539 1 40.19 17 SER B CA 1
ATOM 1408 C C . SER B 1 17 ? -31.703 31.25 -10.75 1 40.19 17 SER B C 1
ATOM 1410 O O . SER B 1 17 ? -32.031 30.234 -11.367 1 40.19 17 SER B O 1
ATOM 1412 N N . TYR B 1 18 ? -30.5 31.516 -10.898 1 39.28 18 TYR B N 1
ATOM 1413 C CA . TYR B 1 18 ? -29.547 30.422 -10.758 1 39.28 18 TYR B CA 1
ATOM 1414 C C . TYR B 1 18 ? -29.891 29.562 -9.547 1 39.28 18 TYR B C 1
ATOM 1416 O O . TYR B 1 18 ? -30.031 30.062 -8.43 1 39.28 18 TYR B O 1
ATOM 1424 N N . ALA B 1 19 ? -30.688 28.531 -9.711 1 43.34 19 ALA B N 1
ATOM 1425 C CA . ALA B 1 19 ? -30.828 27.516 -8.672 1 43.34 19 ALA B CA 1
ATOM 1426 C C . ALA B 1 19 ? -29.5 27.266 -7.977 1 43.34 19 ALA B C 1
ATOM 1428 O O . ALA B 1 19 ? -28.484 26.984 -8.633 1 43.34 19 ALA B O 1
ATOM 1429 N N . PHE B 1 20 ? -29.219 27.969 -6.922 1 42.12 20 PHE B N 1
ATOM 1430 C CA . PHE B 1 20 ? -28.109 27.531 -6.082 1 42.12 20 PHE B CA 1
ATOM 1431 C C . PHE B 1 20 ? -28.047 26 -6.039 1 42.12 20 PHE B C 1
ATOM 1433 O O . PHE B 1 20 ? -29.016 25.344 -5.668 1 42.12 20 PHE B O 1
ATOM 1440 N N . ALA B 1 21 ? -27.516 25.359 -6.953 1 43.31 21 ALA B N 1
ATOM 1441 C CA . ALA B 1 21 ? -27.234 23.938 -6.781 1 43.31 21 ALA B CA 1
ATOM 1442 C C . ALA B 1 21 ? -26.766 23.641 -5.359 1 43.31 21 ALA B C 1
ATOM 1444 O O . ALA B 1 21 ? -25.906 24.344 -4.816 1 43.31 21 ALA B O 1
ATOM 1445 N N . ASP B 1 22 ? -27.516 23.094 -4.488 1 42.25 22 ASP B N 1
ATOM 1446 C CA . ASP B 1 22 ? -27.125 22.609 -3.166 1 42.25 22 ASP B CA 1
ATOM 1447 C C . ASP B 1 22 ? -25.703 22.062 -3.174 1 42.25 22 ASP B C 1
ATOM 1449 O O . ASP B 1 22 ? -25.328 21.312 -4.082 1 42.25 22 ASP B O 1
ATOM 1453 N N . GLU B 1 23 ? -24.625 22.812 -2.85 1 49 23 GLU B N 1
ATOM 1454 C CA . GLU B 1 23 ? -23.297 22.234 -2.703 1 49 23 GLU B CA 1
ATOM 1455 C C . GLU B 1 23 ? -23.375 20.812 -2.125 1 49 23 GLU B C 1
ATOM 1457 O O . GLU B 1 23 ? -24.125 20.562 -1.184 1 49 23 GLU B O 1
ATOM 1462 N N . PRO B 1 24 ? -23.234 19.734 -2.893 1 57 24 PRO B N 1
ATOM 1463 C CA . PRO B 1 24 ? -23.297 18.375 -2.324 1 57 24 PRO B CA 1
ATOM 1464 C C . PRO B 1 24 ? -22.922 18.344 -0.845 1 57 24 PRO B C 1
ATOM 1466 O O . PRO B 1 24 ? -22.031 19.078 -0.414 1 57 24 PRO B O 1
ATOM 1469 N N . LYS B 1 25 ? -23.875 18.031 0.008 1 62.91 25 LYS B N 1
ATOM 1470 C CA . LYS B 1 25 ? -23.781 18.016 1.465 1 62.91 25 LYS B CA 1
ATOM 1471 C C . LYS B 1 25 ? -22.5 17.344 1.926 1 62.91 25 LYS B C 1
ATOM 1473 O O . LYS B 1 25 ? -22.234 16.188 1.573 1 62.91 25 LYS B O 1
ATOM 1478 N N . LYS B 1 26 ? -21.484 18.172 2.359 1 81.75 26 LYS B N 1
ATOM 1479 C CA . LYS B 1 26 ? -20.25 17.703 2.965 1 81.75 26 LYS B CA 1
ATOM 1480 C C . LYS B 1 26 ? -20.516 16.781 4.148 1 81.75 26 LYS B C 1
ATOM 1482 O O . LYS B 1 26 ? -21.453 17 4.914 1 81.75 26 LYS B O 1
ATOM 1487 N N . PHE B 1 27 ? -19.984 15.602 4.082 1 88.19 27 PHE B N 1
ATOM 1488 C CA . PHE B 1 27 ? -20.109 14.664 5.199 1 88.19 27 PHE B CA 1
ATOM 1489 C C . PHE B 1 27 ? -19.875 15.375 6.527 1 88.19 27 PHE B C 1
ATOM 1491 O O . PHE B 1 27 ? -18.875 16.094 6.688 1 88.19 27 PHE B O 1
ATOM 1498 N N . ASP B 1 28 ? -20.812 15.227 7.414 1 90.75 28 ASP B N 1
ATOM 1499 C CA . ASP B 1 28 ? -20.703 15.828 8.742 1 90.75 28 ASP B CA 1
ATOM 1500 C C . ASP B 1 28 ? -19.594 15.148 9.555 1 90.75 28 ASP B C 1
ATOM 1502 O O . ASP B 1 28 ? -19.625 13.93 9.742 1 90.75 28 ASP B O 1
ATOM 1506 N N . ILE B 1 29 ? -18.625 15.961 10.094 1 92.62 29 ILE B N 1
ATOM 1507 C CA . ILE B 1 29 ? -17.5 15.375 10.828 1 92.62 29 ILE B CA 1
ATOM 1508 C C . ILE B 1 29 ? -17.609 15.727 12.305 1 92.62 29 ILE B C 1
ATOM 1510 O O . ILE B 1 29 ? -16.641 15.578 13.055 1 92.62 29 ILE B O 1
ATOM 1514 N N . SER B 1 30 ? -18.734 16.219 12.805 1 92.56 30 SER B N 1
ATOM 1515 C CA . SER B 1 30 ? -18.906 16.688 14.18 1 92.56 30 SER B CA 1
ATOM 1516 C C . SER B 1 30 ? -18.812 15.531 15.164 1 92.56 30 SER B C 1
ATOM 1518 O O . SER B 1 30 ? -18.5 15.742 16.344 1 92.56 30 SER B O 1
ATOM 1520 N N . MET B 1 31 ? -19.094 14.367 14.719 1 93.69 31 MET B N 1
ATOM 1521 C CA . MET B 1 31 ? -19.062 13.219 15.609 1 93.69 31 MET B CA 1
ATOM 1522 C C . MET B 1 31 ? -17.625 12.828 15.953 1 93.69 31 MET B C 1
ATOM 1524 O O . MET B 1 31 ? -17.391 12.062 16.891 1 93.69 31 MET B O 1
ATOM 1528 N N . PHE B 1 32 ? -16.703 13.281 15.18 1 95.38 32 PHE B N 1
ATOM 1529 C CA . PHE B 1 32 ? -15.297 12.984 15.461 1 95.38 32 PHE B CA 1
ATOM 1530 C C . PHE B 1 32 ? -14.781 13.867 16.594 1 95.38 32 PHE B C 1
ATOM 1532 O O . PHE B 1 32 ? -15.219 15.008 16.75 1 95.38 32 PHE B O 1
ATOM 1539 N N . PRO B 1 33 ? -13.844 13.367 17.328 1 94.69 33 PRO B N 1
ATOM 1540 C CA . PRO B 1 33 ? -13.32 14.156 18.453 1 94.69 33 PRO B CA 1
ATOM 1541 C C . PRO B 1 33 ? -12.703 15.477 18 1 94.69 33 PRO B C 1
ATOM 1543 O O . PRO B 1 33 ? -12.133 15.555 16.922 1 94.69 33 PRO B O 1
ATOM 1546 N N . ALA B 1 34 ? -12.867 16.438 18.859 1 94.12 34 ALA B N 1
ATOM 1547 C CA . ALA B 1 34 ? -12.125 17.672 18.625 1 94.12 34 ALA B CA 1
ATOM 1548 C C . ALA B 1 34 ? -10.633 17.469 18.828 1 94.12 34 ALA B C 1
ATOM 1550 O O . ALA B 1 34 ? -10.219 16.641 19.641 1 94.12 34 ALA B O 1
ATOM 1551 N N . ALA B 1 35 ? -9.898 18.266 18.062 1 94.81 35 ALA B N 1
ATOM 1552 C CA . ALA B 1 35 ? -8.453 18.188 18.266 1 94.81 35 ALA B CA 1
ATOM 1553 C C . ALA B 1 35 ? -8.07 18.672 19.656 1 94.81 35 ALA B C 1
ATOM 1555 O O . ALA B 1 35 ? -8.641 19.641 20.172 1 94.81 35 ALA B O 1
ATOM 1556 N N . GLU B 1 36 ? -7.141 17.969 20.234 1 94.06 36 GLU B N 1
ATOM 1557 C CA . GLU B 1 36 ? -6.543 18.469 21.469 1 94.06 36 GLU B CA 1
ATOM 1558 C C . GLU B 1 36 ? -5.773 19.766 21.234 1 94.06 36 GLU B C 1
ATOM 1560 O O . GLU B 1 36 ? -5.461 20.109 20.094 1 94.06 36 GLU B O 1
ATOM 1565 N N . PRO B 1 37 ? -5.48 20.562 22.312 1 94.31 37 PRO B N 1
ATOM 1566 C CA . PRO B 1 37 ? -4.805 21.844 22.156 1 94.31 37 PRO B CA 1
ATOM 1567 C C . PRO B 1 37 ? -3.502 21.734 21.375 1 94.31 37 PRO B C 1
ATOM 1569 O O . PRO B 1 37 ? -3.16 22.656 20.609 1 94.31 37 PRO B O 1
ATOM 1572 N N . ASN B 1 38 ? -2.801 20.703 21.453 1 94.56 38 ASN B N 1
ATOM 1573 C CA . ASN B 1 38 ? -1.535 20.547 20.75 1 94.56 38 ASN B CA 1
ATOM 1574 C C . ASN B 1 38 ? -1.691 19.672 19.5 1 94.56 38 ASN B C 1
ATOM 1576 O O . ASN B 1 38 ? -0.715 19.109 19.016 1 94.56 38 ASN B O 1
ATOM 1580 N N . GLN B 1 39 ? -2.895 19.625 19.078 1 95.62 39 GLN B N 1
ATOM 1581 C CA . GLN B 1 39 ? -3.189 18.75 17.938 1 95.62 39 GLN B CA 1
ATOM 1582 C C . GLN B 1 39 ? -3.998 19.484 16.875 1 95.62 39 GLN B C 1
ATOM 1584 O O . GLN B 1 39 ? -4.656 20.484 17.172 1 95.62 39 GLN B O 1
ATOM 1589 N N . GLU B 1 40 ? -3.832 19.031 15.672 1 95.69 40 GLU B N 1
ATOM 1590 C CA . GLU B 1 40 ? -4.672 19.5 14.578 1 95.69 40 GLU B CA 1
ATOM 1591 C C . GLU B 1 40 ? -5.48 18.344 13.969 1 95.69 40 GLU B C 1
ATOM 1593 O O . GLU B 1 40 ? -4.977 17.234 13.828 1 95.69 40 GLU B O 1
ATOM 1598 N N . ARG B 1 41 ? -6.688 18.672 13.703 1 96.75 41 ARG B N 1
ATOM 1599 C CA . ARG B 1 41 ? -7.535 17.75 12.953 1 96.75 41 ARG B CA 1
ATOM 1600 C C . ARG B 1 41 ? -7.531 18.078 11.461 1 96.75 41 ARG B C 1
ATOM 1602 O O . ARG B 1 41 ? -8.023 19.141 11.062 1 96.75 41 ARG B O 1
ATOM 1609 N N . VAL B 1 42 ? -6.961 17.25 10.695 1 97.44 42 VAL B N 1
ATOM 1610 C CA . VAL B 1 42 ? -6.871 17.438 9.258 1 97.44 42 VAL B CA 1
ATOM 1611 C C . VAL B 1 42 ? -7.949 16.609 8.555 1 97.44 42 VAL B C 1
ATOM 1613 O O . VAL B 1 42 ? -8.156 15.445 8.891 1 97.44 42 VAL B O 1
ATOM 1616 N N . VAL B 1 43 ? -8.602 17.266 7.582 1 96.44 43 VAL B N 1
ATOM 1617 C CA . VAL B 1 43 ? -9.688 16.609 6.863 1 96.44 43 VAL B CA 1
ATOM 1618 C C . VAL B 1 43 ? -9.383 16.594 5.367 1 96.44 43 VAL B C 1
ATOM 1620 O O . VAL B 1 43 ? -9.117 17.641 4.777 1 96.44 43 VAL B O 1
ATOM 1623 N N . ILE B 1 44 ? -9.391 15.422 4.797 1 96.31 44 ILE B N 1
ATOM 1624 C CA . ILE B 1 44 ? -9.211 15.281 3.355 1 96.31 44 ILE B CA 1
ATOM 1625 C C . ILE B 1 44 ? -10.508 14.789 2.717 1 96.31 44 ILE B C 1
ATOM 1627 O O . ILE B 1 44 ? -10.992 13.695 3.039 1 96.31 44 ILE B O 1
ATOM 1631 N N . ARG B 1 45 ? -11.07 15.578 1.845 1 95.31 45 ARG B N 1
ATOM 1632 C CA . ARG B 1 45 ? -12.234 15.219 1.052 1 95.31 45 ARG B CA 1
ATOM 1633 C C . ARG B 1 45 ? -11.859 14.969 -0.404 1 95.31 45 ARG B C 1
ATOM 1635 O O . ARG B 1 45 ? -11.25 15.828 -1.049 1 95.31 45 ARG B O 1
ATOM 1642 N N . LEU B 1 46 ? -12.211 13.805 -0.848 1 95.25 46 LEU B N 1
ATOM 1643 C CA . LEU B 1 46 ? -11.773 13.398 -2.178 1 95.25 46 LEU B CA 1
ATOM 1644 C C . LEU B 1 46 ? -12.938 13.406 -3.16 1 95.25 46 LEU B C 1
ATOM 1646 O O . LEU B 1 46 ? -14.086 13.141 -2.777 1 95.25 46 LEU B O 1
ATOM 1650 N N . PRO B 1 47 ? -12.656 13.711 -4.379 1 93.44 47 PRO B N 1
ATOM 1651 C CA . PRO B 1 47 ? -13.719 13.727 -5.383 1 93.44 47 PRO B CA 1
ATOM 1652 C C . PRO B 1 47 ? -14.203 12.32 -5.746 1 93.44 47 PRO B C 1
ATOM 1654 O O . PRO B 1 47 ? -13.477 11.344 -5.555 1 93.44 47 PRO B O 1
ATOM 1657 N N . GLU B 1 48 ? -15.414 12.273 -6.27 1 94.94 48 GLU B N 1
ATOM 1658 C CA . GLU B 1 48 ? -15.961 10.992 -6.715 1 94.94 48 GLU B CA 1
ATOM 1659 C C . GLU B 1 48 ? -15.211 10.461 -7.93 1 94.94 48 GLU B C 1
ATOM 1661 O O . GLU B 1 48 ? -14.797 11.234 -8.797 1 94.94 48 GLU B O 1
ATOM 1666 N N . VAL B 1 49 ? -15.023 9.188 -7.926 1 94.38 49 VAL B N 1
ATOM 1667 C CA . VAL B 1 49 ? -14.422 8.531 -9.078 1 94.38 49 VAL B CA 1
ATOM 1668 C C . VAL B 1 49 ? -15.258 7.309 -9.469 1 94.38 49 VAL B C 1
ATOM 1670 O O . VAL B 1 49 ? -16.109 6.855 -8.695 1 94.38 49 VAL B O 1
ATOM 1673 N N . GLU B 1 50 ? -15.008 6.801 -10.68 1 93.44 50 GLU B N 1
ATOM 1674 C CA . GLU B 1 50 ? -15.758 5.656 -11.18 1 93.44 50 GLU B CA 1
ATOM 1675 C C . GLU B 1 50 ? -15.461 4.398 -10.367 1 93.44 50 GLU B C 1
ATOM 1677 O O . GLU B 1 50 ? -16.375 3.666 -9.992 1 93.44 50 GLU B O 1
ATOM 1682 N N . ASN B 1 51 ? -14.188 4.098 -10.133 1 95.19 51 ASN B N 1
ATOM 1683 C CA . ASN B 1 51 ? -13.805 2.881 -9.422 1 95.19 51 ASN B CA 1
ATOM 1684 C C . ASN B 1 51 ? -12.844 3.174 -8.281 1 95.19 51 ASN B C 1
ATOM 1686 O O . ASN B 1 51 ? -11.625 3.211 -8.477 1 95.19 51 ASN B O 1
ATOM 1690 N N . GLU B 1 52 ? -13.398 3.205 -7.09 1 95.88 52 GLU B N 1
ATOM 1691 C CA . GLU B 1 52 ? -12.586 3.539 -5.926 1 95.88 52 GLU B CA 1
ATOM 1692 C C . GLU B 1 52 ? -11.633 2.4 -5.57 1 95.88 52 GLU B C 1
ATOM 1694 O O . GLU B 1 52 ? -10.594 2.623 -4.945 1 95.88 52 GLU B O 1
ATOM 1699 N N . ALA B 1 53 ? -11.984 1.164 -6.012 1 93.19 53 ALA B N 1
ATOM 1700 C CA . ALA B 1 53 ? -11.164 -0.002 -5.699 1 93.19 53 ALA B CA 1
ATOM 1701 C C . ALA B 1 53 ? -9.812 0.073 -6.406 1 93.19 53 ALA B C 1
ATOM 1703 O O . ALA B 1 53 ? -8.875 -0.633 -6.039 1 93.19 53 ALA B O 1
ATOM 1704 N N . ASP B 1 54 ? -9.727 0.958 -7.426 1 96.12 54 ASP B N 1
ATOM 1705 C CA . ASP B 1 54 ? -8.5 1.109 -8.195 1 96.12 54 ASP B CA 1
ATOM 1706 C C . ASP B 1 54 ? -7.695 2.316 -7.719 1 96.12 54 ASP B C 1
ATOM 1708 O O . ASP B 1 54 ? -6.801 2.793 -8.422 1 96.12 54 ASP B O 1
ATOM 1712 N N . MET B 1 55 ? -8.094 2.783 -6.609 1 97 55 MET B N 1
ATOM 1713 C CA . MET B 1 55 ? -7.426 3.977 -6.09 1 97 55 MET B CA 1
ATOM 1714 C C . MET B 1 55 ? -6.961 3.762 -4.656 1 97 55 MET B C 1
ATOM 1716 O O . MET B 1 55 ? -7.57 2.992 -3.91 1 97 55 MET B O 1
ATOM 1720 N N . MET B 1 56 ? -5.891 4.387 -4.234 1 97.25 56 MET B N 1
ATOM 1721 C CA . MET B 1 56 ? -5.441 4.469 -2.846 1 97.25 56 MET B CA 1
ATOM 1722 C C . MET B 1 56 ? -4.84 5.836 -2.551 1 97.25 56 MET B C 1
ATOM 1724 O O . MET B 1 56 ? -4.535 6.598 -3.471 1 97.25 56 MET B O 1
ATOM 1728 N N . VAL B 1 57 ? -4.734 6.156 -1.301 1 97.81 57 VAL B N 1
ATOM 1729 C CA . VAL B 1 57 ? -4.223 7.465 -0.896 1 97.81 57 VAL B CA 1
ATOM 1730 C C . VAL B 1 57 ? -2.953 7.289 -0.067 1 97.81 57 VAL B C 1
ATOM 1732 O O . VAL B 1 57 ? -2.941 6.539 0.912 1 97.81 57 VAL B O 1
ATOM 1735 N N . GLU B 1 58 ? -1.911 7.871 -0.557 1 97.75 58 GLU B N 1
ATOM 1736 C CA . GLU B 1 58 ? -0.701 7.98 0.251 1 97.75 58 GLU B CA 1
ATOM 1737 C C . GLU B 1 58 ? -0.724 9.242 1.11 1 97.75 58 GLU B C 1
ATOM 1739 O O . GLU B 1 58 ? -0.89 10.344 0.595 1 97.75 58 GLU B O 1
ATOM 1744 N N . LEU B 1 59 ? -0.56 9.016 2.408 1 98.25 59 LEU B N 1
ATOM 1745 C CA . LEU B 1 59 ? -0.483 10.141 3.34 1 98.25 59 LEU B CA 1
ATOM 1746 C C . LEU B 1 59 ? 0.965 10.438 3.717 1 98.25 59 LEU B C 1
ATOM 1748 O O . LEU B 1 59 ? 1.672 9.555 4.219 1 98.25 59 LEU B O 1
ATOM 1752 N N . GLN B 1 60 ? 1.367 11.648 3.389 1 97.75 60 GLN B N 1
ATOM 1753 C CA . GLN B 1 60 ? 2.695 12.125 3.76 1 97.75 60 GLN B CA 1
ATOM 1754 C C . GLN B 1 60 ? 2.619 13.133 4.902 1 97.75 60 GLN B C 1
ATOM 1756 O O . GLN B 1 60 ? 2.178 14.266 4.711 1 97.75 60 GLN B O 1
ATOM 1761 N N . ILE B 1 61 ? 3.08 12.664 6.031 1 98.06 61 ILE B N 1
ATOM 1762 C CA . ILE B 1 61 ? 3.064 13.539 7.195 1 98.06 61 ILE B CA 1
ATOM 1763 C C . ILE B 1 61 ? 4.492 13.945 7.555 1 98.06 61 ILE B C 1
ATOM 1765 O O . ILE B 1 61 ? 5.391 13.102 7.609 1 98.06 61 ILE B O 1
ATOM 1769 N N . GLY B 1 62 ? 4.66 15.219 7.688 1 97.31 62 GLY B N 1
ATOM 1770 C CA . GLY B 1 62 ? 5.984 15.734 7.992 1 97.31 62 GLY B CA 1
ATOM 1771 C C . GLY B 1 62 ? 5.973 17.188 8.438 1 97.31 62 GLY B C 1
ATOM 1772 O O . GLY B 1 62 ? 4.922 17.719 8.789 1 97.31 62 GLY B O 1
ATOM 1773 N N . LYS B 1 63 ? 7.137 17.75 8.641 1 95.88 63 LYS B N 1
ATOM 1774 C CA . LYS B 1 63 ? 7.242 19.172 8.984 1 95.88 63 LYS B CA 1
ATOM 1775 C C . LYS B 1 63 ? 8.375 19.844 8.219 1 95.88 63 LYS B C 1
ATOM 1777 O O . LYS B 1 63 ? 9.305 19.172 7.762 1 95.88 63 LYS B O 1
ATOM 1782 N N . MET B 1 64 ? 8.188 21.172 8.07 1 95.56 64 MET B N 1
ATOM 1783 C CA . MET B 1 64 ? 9.242 21.953 7.445 1 95.56 64 MET B CA 1
ATOM 1784 C C . MET B 1 64 ? 10.406 22.172 8.414 1 95.56 64 MET B C 1
ATOM 1786 O O . MET B 1 64 ? 10.195 22.547 9.562 1 95.56 64 MET B O 1
ATOM 1790 N N . MET B 1 65 ? 11.617 21.859 7.848 1 95.62 65 MET B N 1
ATOM 1791 C CA . MET B 1 65 ? 12.82 22.031 8.656 1 95.62 65 MET B CA 1
ATOM 1792 C C . MET B 1 65 ? 13.977 22.547 7.809 1 95.62 65 MET B C 1
ATOM 1794 O O . MET B 1 65 ? 14.039 22.266 6.609 1 95.62 65 MET B O 1
ATOM 1798 N N . LEU B 1 66 ? 14.805 23.312 8.539 1 95.19 66 LEU B N 1
ATOM 1799 C CA . LEU B 1 66 ? 16.078 23.641 7.918 1 95.19 66 LEU B CA 1
ATOM 1800 C C . LEU B 1 66 ? 17.062 22.484 8.062 1 95.19 66 LEU B C 1
ATOM 1802 O O . LEU B 1 66 ? 17.422 22.094 9.172 1 95.19 66 LEU B O 1
ATOM 1806 N N . VAL B 1 67 ? 17.453 21.953 6.859 1 94.5 67 VAL B N 1
ATOM 1807 C CA . VAL B 1 67 ? 18.297 20.766 6.941 1 94.5 67 VAL B CA 1
ATOM 1808 C C . VAL B 1 67 ? 19.531 20.953 6.07 1 94.5 67 VAL B C 1
ATOM 1810 O O . VAL B 1 67 ? 19.516 21.734 5.105 1 94.5 67 VAL B O 1
ATOM 1813 N N . ASP B 1 68 ? 20.641 20.297 6.555 1 93.5 68 ASP B N 1
ATOM 1814 C CA . ASP B 1 68 ? 21.844 20.156 5.734 1 93.5 68 ASP B CA 1
ATOM 1815 C C . ASP B 1 68 ? 21.922 18.766 5.121 1 93.5 68 ASP B C 1
ATOM 1817 O O . ASP B 1 68 ? 20.906 18.141 4.852 1 93.5 68 ASP B O 1
ATOM 1821 N N . CYS B 1 69 ? 23.172 18.359 4.754 1 93.75 69 CYS B N 1
ATOM 1822 C CA . CYS B 1 69 ? 23.344 17.047 4.141 1 93.75 69 CYS B CA 1
ATOM 1823 C C . CYS B 1 69 ? 22.953 15.93 5.109 1 93.75 69 CYS B C 1
ATOM 1825 O O . CYS B 1 69 ? 22.797 14.781 4.703 1 93.75 69 CYS B O 1
ATOM 1827 N N . ASN B 1 70 ? 22.844 16.297 6.41 1 93.31 70 ASN B N 1
ATOM 1828 C CA . ASN B 1 70 ? 22.422 15.336 7.43 1 93.31 70 ASN B CA 1
ATOM 1829 C C . ASN B 1 70 ? 20.922 15.461 7.73 1 93.31 70 ASN B C 1
ATOM 1831 O O . ASN B 1 70 ? 20.547 16 8.766 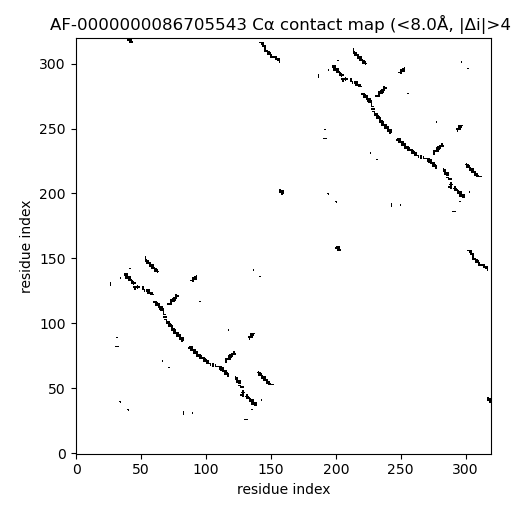1 93.31 70 ASN B O 1
ATOM 1835 N N . VAL B 1 71 ? 20.125 14.984 6.844 1 91.81 71 VAL B N 1
ATOM 1836 C CA . VAL B 1 71 ? 18.688 15.133 6.961 1 91.81 71 VAL B CA 1
ATOM 1837 C C . VAL B 1 71 ? 18.156 14.266 8.102 1 91.81 71 VAL B C 1
ATOM 1839 O O . VAL B 1 71 ? 18.375 13.047 8.117 1 91.81 71 VAL B O 1
ATOM 1842 N N . PRO B 1 72 ? 17.531 14.859 9.031 1 95 72 PRO B N 1
ATOM 1843 C CA . PRO B 1 72 ? 16.953 14.039 10.102 1 95 72 PRO B CA 1
ATOM 1844 C C . PRO B 1 72 ? 15.812 13.148 9.617 1 95 72 PRO B C 1
ATOM 1846 O O . PRO B 1 72 ? 15.062 13.539 8.727 1 95 72 PRO B O 1
ATOM 1849 N N . ARG B 1 73 ? 15.719 12.016 10.156 1 93.44 73 ARG B N 1
ATOM 1850 C CA . ARG B 1 73 ? 14.641 11.086 9.836 1 93.44 73 ARG B CA 1
ATOM 1851 C C . ARG B 1 73 ? 13.758 10.836 11.055 1 93.44 73 ARG B C 1
ATOM 1853 O O . ARG B 1 73 ? 14.258 10.492 12.133 1 93.44 73 ARG B O 1
ATOM 1860 N N . PHE B 1 74 ? 12.461 11.008 10.805 1 96.62 74 PHE B N 1
ATOM 1861 C CA . PHE B 1 74 ? 11.5 10.758 11.875 1 96.62 74 PHE B CA 1
ATOM 1862 C C . PHE B 1 74 ? 10.789 9.43 11.656 1 96.62 74 PHE B C 1
ATOM 1864 O O . PHE B 1 74 ? 10.5 9.047 10.523 1 96.62 74 PHE B O 1
ATOM 1871 N N . SER B 1 75 ? 10.492 8.797 12.773 1 96.81 75 SER B N 1
ATOM 1872 C CA . SER B 1 75 ? 9.742 7.547 12.688 1 96.81 75 SER B CA 1
ATOM 1873 C C . SER B 1 75 ? 8.469 7.609 13.516 1 96.81 75 SER B C 1
ATOM 1875 O O . SER B 1 75 ? 8.469 8.156 14.617 1 96.81 75 SER B O 1
ATOM 1877 N N . GLY B 1 76 ? 7.449 7.09 12.984 1 97.12 76 GLY B N 1
ATOM 1878 C CA . GLY B 1 76 ? 6.145 7.012 13.625 1 97.12 76 GLY B CA 1
ATOM 1879 C C . GLY B 1 76 ? 5.105 6.297 12.781 1 97.12 76 GLY B C 1
ATOM 1880 O O . GLY B 1 76 ? 5.266 6.176 11.562 1 97.12 76 GLY B O 1
ATOM 1881 N N . ASN B 1 77 ? 4.109 5.844 13.508 1 97.88 77 ASN B N 1
ATOM 1882 C CA . ASN B 1 77 ? 3.049 5.129 12.805 1 97.88 77 ASN B CA 1
ATOM 1883 C C . ASN B 1 77 ? 1.733 5.902 12.844 1 97.88 77 ASN B C 1
ATOM 1885 O O . ASN B 1 77 ? 1.477 6.656 13.781 1 97.88 77 ASN B O 1
ATOM 1889 N N . LEU B 1 78 ? 1.016 5.727 11.734 1 97.5 78 LEU B N 1
ATOM 1890 C CA . LEU B 1 78 ? -0.364 6.199 11.734 1 97.5 78 LEU B CA 1
ATOM 1891 C C . LEU B 1 78 ? -1.305 5.141 12.297 1 97.5 78 LEU B C 1
ATOM 1893 O O . LEU B 1 78 ? -1.362 4.02 11.789 1 97.5 78 LEU B O 1
ATOM 1897 N N . GLU B 1 79 ? -2.029 5.523 13.289 1 97.62 79 GLU B N 1
ATOM 1898 C CA . GLU B 1 79 ? -2.9 4.582 13.992 1 97.62 79 GLU B CA 1
ATOM 1899 C C . GLU B 1 79 ? -4.367 4.852 13.68 1 97.62 79 GLU B C 1
ATOM 1901 O O . GLU B 1 79 ? -4.793 6.008 13.602 1 97.62 79 GLU B O 1
ATOM 1906 N N . GLN B 1 80 ? -5.09 3.752 13.57 1 96.81 80 GLN B N 1
ATOM 1907 C CA . GLN B 1 80 ? -6.516 3.877 13.305 1 96.81 80 GLN B CA 1
ATOM 1908 C C . GLN B 1 80 ? -7.332 3.764 14.594 1 96.81 80 GLN B C 1
ATOM 1910 O O . GLN B 1 80 ? -7.055 2.906 15.43 1 96.81 80 GLN B O 1
ATOM 1915 N N . HIS B 1 81 ? -8.305 4.633 14.742 1 96.94 81 HIS B N 1
ATOM 1916 C CA . HIS B 1 81 ? -9.234 4.629 15.867 1 96.94 81 HIS B CA 1
ATOM 1917 C C . HIS B 1 81 ? -10.68 4.711 15.391 1 96.94 81 HIS B C 1
ATOM 1919 O O . HIS B 1 81 ? -10.945 5.16 14.273 1 96.94 81 HIS B O 1
ATOM 1925 N N . SER B 1 82 ? -11.594 4.242 16.266 1 96 82 SER B N 1
ATOM 1926 C CA . SER B 1 82 ? -13.008 4.289 15.914 1 96 82 SER B CA 1
ATOM 1927 C C . SER B 1 82 ? -13.758 5.301 16.781 1 96 82 SER B C 1
ATOM 1929 O O . SER B 1 82 ? -13.43 5.48 17.953 1 96 82 SER B O 1
ATOM 1931 N N . VAL B 1 83 ? -14.711 5.957 16.078 1 93.81 83 VAL B N 1
ATOM 1932 C CA . VAL B 1 83 ? -15.617 6.812 16.844 1 93.81 83 VAL B CA 1
ATOM 1933 C C . VAL B 1 83 ? -16.609 5.953 17.625 1 93.81 83 VAL B C 1
ATOM 1935 O O . VAL B 1 83 ? -17.375 5.188 17.047 1 93.81 83 VAL B O 1
ATOM 1938 N N . LYS B 1 84 ? -16.578 6.125 18.906 1 88.31 84 LYS B N 1
ATOM 1939 C CA . LYS B 1 84 ? -17.453 5.316 19.734 1 88.31 84 LYS B CA 1
ATOM 1940 C C . LYS B 1 84 ? -18.922 5.5 19.328 1 88.31 84 LYS B C 1
ATOM 1942 O O . LYS B 1 84 ? -19.406 6.629 19.234 1 88.31 84 LYS B O 1
ATOM 1947 N N . GLY B 1 85 ? -19.625 4.395 19.047 1 87.5 85 GLY B N 1
ATOM 1948 C CA . GLY B 1 85 ? -21.047 4.426 18.781 1 87.5 85 GLY B CA 1
ATOM 1949 C C . GLY B 1 85 ? -21.375 4.523 17.297 1 87.5 85 GLY B C 1
ATOM 1950 O O . GLY B 1 85 ? -22.516 4.289 16.891 1 87.5 85 GLY B O 1
ATOM 1951 N N . TRP B 1 86 ? -20.625 4.934 16.312 1 86.31 86 TRP B N 1
ATOM 1952 C CA . TRP B 1 86 ? -20.969 5.227 14.93 1 86.31 86 TRP B CA 1
ATOM 1953 C C . TRP B 1 86 ? -20.359 4.195 13.992 1 86.31 86 TRP B C 1
ATOM 1955 O O . TRP B 1 86 ? -20.844 4.012 12.867 1 86.31 86 TRP B O 1
ATOM 1965 N N . GLY B 1 87 ? -19.203 3.684 14.344 1 89.44 87 GLY B N 1
ATOM 1966 C CA . GLY B 1 87 ? -18.5 2.738 13.484 1 89.44 87 GLY B CA 1
ATOM 1967 C C . GLY B 1 87 ? -17.562 3.406 12.492 1 89.44 87 GLY B C 1
ATOM 1968 O O . GLY B 1 87 ? -17.047 2.752 11.594 1 89.44 87 GLY B O 1
ATOM 1969 N N . TYR B 1 88 ? -17.391 4.777 12.484 1 94.56 88 TYR B N 1
ATOM 1970 C CA . TYR B 1 88 ? -16.469 5.5 11.625 1 94.56 88 TYR B CA 1
ATOM 1971 C C . TYR B 1 88 ? -15.062 5.523 12.219 1 94.56 88 TYR B C 1
ATOM 1973 O O . TYR B 1 88 ? -14.906 5.512 13.445 1 94.56 88 TYR B O 1
ATOM 1981 N N . ASN B 1 89 ? -14.07 5.535 11.336 1 96.62 89 ASN B N 1
ATOM 1982 C CA . ASN B 1 89 ? -12.688 5.52 11.805 1 96.62 89 ASN B CA 1
ATOM 1983 C C . ASN B 1 89 ? -11.977 6.832 11.484 1 96.62 89 ASN B C 1
ATOM 1985 O O . ASN B 1 89 ? -12.406 7.582 10.609 1 96.62 89 ASN B O 1
ATOM 1989 N N . TYR B 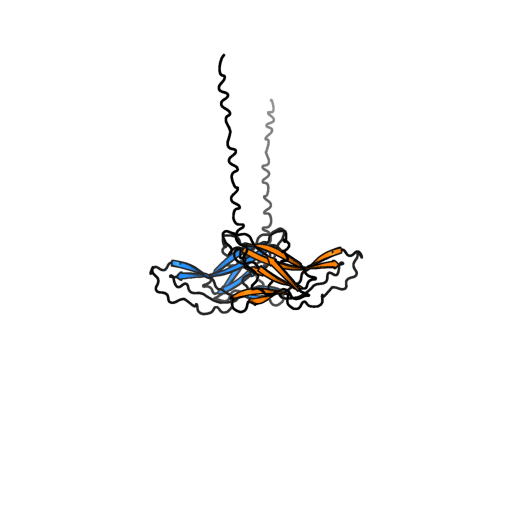1 90 ? -10.977 7.102 12.242 1 97.56 90 TYR B N 1
ATOM 1990 C CA . TYR B 1 90 ? -10.047 8.195 11.984 1 97.56 90 TYR B CA 1
ATOM 1991 C C . TYR B 1 90 ? -8.617 7.773 12.289 1 97.56 90 TYR B C 1
ATOM 1993 O O . TYR B 1 90 ? -8.383 6.711 12.867 1 97.56 90 TYR B O 1
ATOM 2001 N N . LEU B 1 91 ? -7.68 8.617 11.852 1 98.19 91 LEU B N 1
ATOM 2002 C CA . LEU B 1 91 ? -6.266 8.297 12 1 98.19 91 LEU B CA 1
ATOM 2003 C C . LEU B 1 91 ? -5.578 9.273 12.938 1 98.19 91 LEU B C 1
ATOM 2005 O O . LEU B 1 91 ? -5.93 10.461 12.977 1 98.19 91 LEU B O 1
ATOM 2009 N N . THR B 1 92 ? -4.633 8.727 13.672 1 98.25 92 THR B N 1
ATOM 2010 C CA . THR B 1 92 ? -3.809 9.57 14.539 1 98.25 92 THR B CA 1
ATOM 2011 C C . THR B 1 92 ? -2.33 9.234 14.359 1 98.25 92 THR B C 1
ATOM 2013 O O . THR B 1 92 ? -1.949 8.062 14.352 1 98.25 92 THR B O 1
A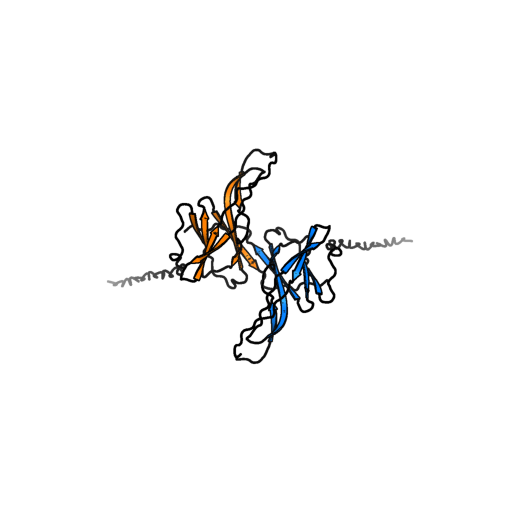TOM 2016 N N . LEU B 1 93 ? -1.547 10.289 14.156 1 97.94 93 LEU B N 1
ATOM 2017 C CA . LEU B 1 93 ? -0.109 10.055 14.195 1 97.94 93 LEU B CA 1
ATOM 2018 C C . LEU B 1 93 ? 0.344 9.672 15.602 1 97.94 93 LEU B C 1
ATOM 2020 O O . LEU B 1 93 ? 0.208 10.469 16.531 1 97.94 93 LEU B O 1
ATOM 2024 N N . GLY B 1 94 ? 0.804 8.453 15.719 1 95.19 94 GLY B N 1
ATOM 2025 C CA . GLY B 1 94 ? 1.301 8 17 1 95.19 94 GLY B CA 1
ATOM 2026 C C . GLY B 1 94 ? 2.555 8.727 17.453 1 95.19 94 GLY B C 1
ATOM 2027 O O . GLY B 1 94 ? 2.869 9.805 16.938 1 95.19 94 GLY B O 1
ATOM 2028 N N . GLN B 1 95 ? 3.158 8.109 18.453 1 95.25 95 GLN B N 1
ATOM 2029 C CA . GLN B 1 95 ? 4.395 8.695 18.953 1 95.25 95 GLN B CA 1
ATOM 2030 C C . GLN B 1 95 ? 5.473 8.719 17.875 1 95.25 95 GLN B C 1
ATOM 2032 O O . GLN B 1 95 ? 5.723 7.707 17.219 1 95.25 95 GLN B O 1
ATOM 2037 N N . VAL B 1 96 ? 6.023 9.93 17.688 1 95.25 96 VAL B N 1
ATOM 2038 C CA . VAL B 1 96 ? 7.109 10.078 16.734 1 95.25 96 VAL B CA 1
ATOM 2039 C C . VAL B 1 96 ? 8.453 10.016 17.453 1 95.25 96 VAL B C 1
ATOM 2041 O O . VAL B 1 96 ? 8.664 10.734 18.438 1 95.25 96 VAL B O 1
ATOM 2044 N N . SER B 1 97 ? 9.336 9.211 17.016 1 94.19 97 SER B N 1
ATOM 2045 C CA . SER B 1 97 ? 10.648 9.086 17.641 1 94.19 97 SER B CA 1
ATOM 2046 C C . SER B 1 97 ? 11.516 10.305 17.344 1 94.19 97 SER B C 1
ATOM 2048 O O . SER B 1 97 ? 11.258 11.039 16.391 1 94.19 97 SER B O 1
ATOM 2050 N N . ASP B 1 98 ? 12.531 10.43 18.344 1 91.5 98 ASP B N 1
ATOM 2051 C CA . ASP B 1 98 ? 13.523 11.461 18.031 1 91.5 98 ASP B CA 1
ATOM 2052 C C . ASP B 1 98 ? 14.203 11.195 16.703 1 91.5 98 ASP B C 1
ATOM 2054 O O . ASP B 1 98 ? 14.477 10.047 16.344 1 91.5 98 ASP B O 1
ATOM 2058 N N . PRO B 1 99 ? 14.383 12.297 16 1 92.25 99 PRO B N 1
ATOM 2059 C CA . PRO B 1 99 ? 14.984 12.109 14.672 1 92.25 99 PRO B CA 1
ATOM 2060 C C . PRO B 1 99 ? 16.406 11.562 14.742 1 92.25 99 PRO B C 1
ATOM 2062 O O . PRO B 1 99 ? 17.156 11.891 15.664 1 92.25 99 PRO B O 1
ATOM 2065 N N . ILE B 1 100 ? 16.688 10.75 13.859 1 93.75 100 ILE B N 1
ATOM 2066 C CA . ILE B 1 100 ? 18.031 10.227 13.688 1 93.75 100 ILE B CA 1
ATOM 2067 C C . ILE B 1 100 ? 18.672 10.836 12.438 1 93.75 100 ILE B C 1
ATOM 2069 O O . ILE B 1 100 ? 18 11 11.414 1 93.75 100 ILE B O 1
ATOM 2073 N N . SER B 1 101 ? 19.891 11.328 12.625 1 92.12 101 SER B N 1
ATOM 2074 C CA . SER B 1 101 ? 20.609 11.922 11.5 1 92.12 101 SER B CA 1
ATOM 2075 C C . SER B 1 101 ? 22.031 11.359 11.391 1 92.12 101 SER B C 1
ATOM 2077 O O . SER B 1 101 ? 22.578 10.859 12.367 1 92.12 101 SER B O 1
ATOM 2079 N N . THR B 1 102 ? 22.438 11.359 10.125 1 92.5 102 THR B N 1
ATOM 2080 C CA . THR B 1 102 ? 23.844 11.031 9.938 1 92.5 102 THR B CA 1
ATOM 2081 C C . THR B 1 102 ? 24.734 12.141 10.484 1 92.5 102 THR B C 1
ATOM 2083 O O . THR B 1 102 ? 24.25 13.203 10.859 1 92.5 102 THR B O 1
ATOM 2086 N N . LEU B 1 103 ? 26.062 11.883 10.727 1 90.38 103 LEU B N 1
ATOM 2087 C CA . LEU B 1 103 ? 27.031 12.867 11.195 1 90.38 103 LEU B CA 1
ATOM 2088 C C . LEU B 1 103 ? 28.141 13.055 10.156 1 90.38 103 LEU B C 1
ATOM 2090 O O . LEU B 1 103 ? 29.312 12.766 10.43 1 90.38 103 LEU B O 1
ATOM 2094 N N . MET B 1 104 ? 27.75 13.445 9.023 1 90.88 104 MET B N 1
ATOM 2095 C CA . MET B 1 104 ? 28.703 13.695 7.953 1 90.88 104 MET B CA 1
ATOM 2096 C C . MET B 1 104 ? 29.109 15.164 7.914 1 90.88 104 MET B C 1
ATOM 2098 O O . MET B 1 104 ? 28.312 16.047 8.266 1 90.88 104 MET B O 1
ATOM 2102 N N . ALA B 1 105 ? 30.422 15.414 7.613 1 91.69 105 ALA B N 1
ATOM 2103 C CA . ALA B 1 105 ? 30.891 16.781 7.344 1 91.69 105 ALA B CA 1
ATOM 2104 C C . ALA B 1 105 ? 30.344 17.281 6.008 1 91.69 105 ALA B C 1
ATOM 2106 O O . ALA B 1 105 ? 30.828 16.891 4.945 1 91.69 105 ALA B O 1
ATOM 2107 N N . CYS B 1 106 ? 29.344 18.219 6.094 1 90.19 106 CYS B N 1
ATOM 2108 C CA . CYS B 1 106 ? 28.672 18.688 4.887 1 90.19 106 CYS B CA 1
ATOM 2109 C C . CYS B 1 106 ? 29.547 19.672 4.129 1 90.19 106 CYS B C 1
ATOM 2111 O O . CYS B 1 106 ? 30.125 20.594 4.727 1 90.19 106 CYS B O 1
ATOM 2113 N N . PRO B 1 107 ? 29.656 19.453 2.744 1 89.25 107 PRO B N 1
ATOM 2114 C CA . PRO B 1 107 ? 30.438 20.391 1.938 1 89.25 107 PRO B CA 1
ATOM 2115 C C . PRO B 1 107 ? 29.875 21.812 1.986 1 89.25 107 PRO B C 1
ATOM 2117 O O . PRO B 1 107 ? 30.641 22.781 1.96 1 89.25 107 PRO B O 1
ATOM 2120 N N . ASP B 1 108 ? 28.578 21.844 1.898 1 85.56 108 ASP B N 1
ATOM 2121 C CA . ASP B 1 108 ? 27.891 23.125 1.997 1 85.56 108 ASP B CA 1
ATOM 2122 C C . ASP B 1 108 ? 27.266 23.312 3.381 1 85.56 108 ASP B C 1
ATOM 2124 O O . ASP B 1 108 ? 26.562 22.422 3.877 1 85.56 108 ASP B O 1
ATOM 2128 N N . LEU B 1 109 ? 27.641 24.406 3.986 1 82.12 109 LEU B N 1
ATOM 2129 C CA . LEU B 1 109 ? 27.172 24.641 5.348 1 82.12 109 LEU B CA 1
ATOM 2130 C C . LEU B 1 109 ? 25.781 25.266 5.348 1 82.12 109 LEU B C 1
ATOM 2132 O O . LEU B 1 109 ? 25.141 25.391 6.398 1 82.12 109 LEU B O 1
ATOM 2136 N N . GLN B 1 110 ? 25.328 25.594 4.199 1 91.25 110 GLN B N 1
ATOM 2137 C CA . GLN B 1 110 ? 24.031 26.266 4.168 1 91.25 110 GLN B CA 1
ATOM 2138 C C . GLN B 1 110 ? 22.891 25.266 4.289 1 91.25 110 G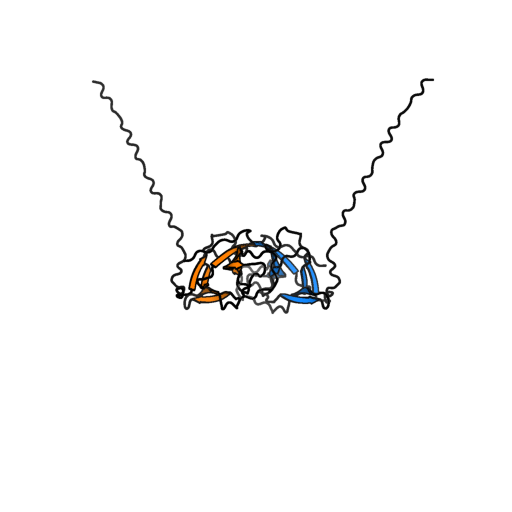LN B C 1
ATOM 2140 O O . GLN B 1 110 ? 22.844 24.266 3.564 1 91.25 110 GLN B O 1
ATOM 2145 N N . LYS B 1 111 ? 22.047 25.641 5.273 1 93.44 111 LYS B N 1
ATOM 2146 C CA . LYS B 1 111 ? 20.859 24.797 5.453 1 93.44 111 LYS B CA 1
ATOM 2147 C C . LYS B 1 111 ? 19.719 25.266 4.547 1 93.44 111 LYS B C 1
ATOM 2149 O O . LYS B 1 111 ? 19.609 26.438 4.215 1 93.44 111 LYS B O 1
ATOM 2154 N N . LYS B 1 112 ? 18.938 24.297 4.117 1 95.06 112 LYS B N 1
ATOM 2155 C CA . LYS B 1 112 ? 17.766 24.578 3.285 1 95.06 112 LYS B CA 1
ATOM 2156 C C . LYS B 1 112 ? 16.484 24.078 3.941 1 95.06 112 LYS B C 1
ATOM 2158 O O . LYS B 1 112 ? 16.5 23.062 4.637 1 95.06 112 LYS B O 1
ATOM 2163 N N . GLU B 1 113 ? 15.391 24.875 3.641 1 96.19 113 GLU B N 1
ATOM 2164 C CA . GLU B 1 113 ? 14.086 24.438 4.133 1 96.19 113 GLU B CA 1
ATOM 2165 C C . GLU B 1 113 ? 13.586 23.219 3.352 1 96.19 113 GLU B C 1
ATOM 2167 O O . GLU B 1 113 ? 13.555 23.234 2.119 1 96.19 113 GLU B O 1
ATOM 2172 N N . SER B 1 114 ? 13.273 22.141 4.082 1 95.81 114 SER B N 1
ATOM 2173 C CA . SER B 1 114 ? 12.805 20.922 3.441 1 95.81 114 SER B CA 1
ATOM 2174 C C . SER B 1 114 ? 11.664 20.281 4.234 1 95.81 114 SER B C 1
ATOM 2176 O O . SER B 1 114 ? 11.609 20.406 5.461 1 95.81 114 SER B O 1
ATOM 2178 N N . PHE B 1 115 ? 10.797 19.75 3.459 1 96.25 115 PHE B N 1
ATOM 2179 C CA . PHE B 1 115 ? 9.773 18.922 4.09 1 96.25 115 PHE B CA 1
ATOM 2180 C C . PHE B 1 115 ? 10.352 17.578 4.52 1 96.25 115 PHE B C 1
ATOM 2182 O O . PHE B 1 115 ? 10.711 16.75 3.674 1 96.25 115 PHE B O 1
ATOM 2189 N N . VAL B 1 116 ? 10.398 17.375 5.863 1 96.94 116 VAL B N 1
ATOM 2190 C CA . VAL B 1 116 ? 10.945 16.125 6.391 1 96.94 116 VAL B CA 1
ATOM 2191 C C . VAL B 1 116 ? 9.797 15.211 6.836 1 96.94 116 VAL B C 1
ATOM 2193 O O . VAL B 1 116 ? 9.086 15.516 7.793 1 96.94 116 VAL B O 1
ATOM 2196 N N . GLN B 1 117 ? 9.703 14.055 6.184 1 96.56 117 GLN B N 1
ATOM 2197 C CA . GLN B 1 117 ? 8.57 13.156 6.363 1 96.56 117 GLN B CA 1
ATOM 2198 C C . GLN B 1 117 ? 8.828 12.164 7.496 1 96.56 117 GLN B C 1
ATOM 2200 O O . GLN B 1 117 ? 9.969 11.758 7.723 1 96.56 117 GLN B O 1
ATOM 2205 N N . VAL B 1 118 ? 7.691 11.82 8.164 1 97.56 118 VAL B N 1
ATOM 2206 C CA . VAL B 1 118 ? 7.715 10.734 9.133 1 97.56 118 VAL B CA 1
ATOM 2207 C C . VAL B 1 118 ? 7.562 9.391 8.414 1 97.56 118 VAL B C 1
ATOM 2209 O O . VAL B 1 118 ? 6.699 9.242 7.551 1 97.56 118 VAL B O 1
ATOM 2212 N N . TYR B 1 119 ? 8.445 8.508 8.758 1 96.06 119 TYR B N 1
ATOM 2213 C CA . TYR B 1 119 ? 8.367 7.184 8.156 1 96.06 119 TYR B CA 1
ATOM 2214 C C . TYR B 1 119 ? 7.797 6.172 9.148 1 96.06 119 TYR B C 1
ATOM 2216 O O . TYR B 1 119 ? 8.031 6.27 10.352 1 96.06 119 TYR B O 1
ATOM 2224 N N . GLY B 1 120 ? 7.105 5.172 8.578 1 94.94 120 GLY B N 1
ATOM 2225 C CA . GLY B 1 120 ? 6.496 4.117 9.367 1 94.94 120 GLY B CA 1
ATOM 2226 C C . GLY B 1 120 ? 5.371 3.398 8.648 1 94.94 120 GLY B C 1
ATOM 2227 O O . GLY B 1 120 ? 5.426 3.217 7.43 1 94.94 120 GLY B O 1
ATOM 2228 N N . GLN B 1 121 ? 4.422 2.924 9.477 1 94.38 121 GLN B N 1
ATOM 2229 C CA . GLN B 1 121 ? 3.326 2.143 8.906 1 94.38 121 GLN B CA 1
ATOM 2230 C C . GLN B 1 121 ? 2.018 2.924 8.945 1 94.38 121 GLN B C 1
ATOM 2232 O O . GLN B 1 121 ? 1.83 3.795 9.797 1 94.38 121 GLN B O 1
ATOM 2237 N N . GLY B 1 122 ? 1.122 2.623 7.949 1 95.31 122 GLY B N 1
ATOM 2238 C CA . GLY B 1 122 ? -0.237 3.137 8.016 1 95.31 122 GLY B CA 1
ATOM 2239 C C . GLY B 1 122 ? -0.456 4.352 7.133 1 95.31 122 GLY B C 1
ATOM 2240 O O . GLY B 1 122 ? -1.488 5.02 7.23 1 95.31 122 GLY B O 1
ATOM 2241 N N . PHE B 1 123 ? 0.453 4.547 6.305 1 97.31 123 PHE B N 1
ATOM 2242 C CA . PHE B 1 123 ? 0.39 5.812 5.582 1 97.31 123 PHE B CA 1
ATOM 2243 C C . PHE B 1 123 ? -0.305 5.633 4.234 1 97.31 123 PHE B C 1
ATOM 2245 O O . PHE B 1 123 ? -0.47 6.594 3.482 1 97.31 123 PHE B O 1
ATOM 2252 N N . PHE B 1 124 ? -0.701 4.465 3.961 1 95.88 124 PHE B N 1
ATOM 2253 C CA . PHE B 1 124 ? -1.552 4.191 2.809 1 95.88 124 PHE B CA 1
ATOM 2254 C C . PHE B 1 124 ? -2.963 3.822 3.252 1 95.88 124 PHE B C 1
ATOM 2256 O O . PHE B 1 124 ? -3.143 2.941 4.098 1 95.88 124 PHE B O 1
ATOM 2263 N N . VAL B 1 125 ? -3.938 4.52 2.664 1 96.81 125 VAL B N 1
ATOM 2264 C CA . VAL B 1 125 ? -5.316 4.242 3.059 1 96.81 125 VAL B CA 1
ATOM 2265 C C . VAL B 1 125 ? -6.191 4.105 1.814 1 96.81 125 VAL B C 1
ATOM 2267 O O . VAL B 1 125 ? -5.793 4.52 0.721 1 96.81 125 VAL B O 1
ATOM 2270 N N . ASN B 1 126 ? -7.371 3.537 2.084 1 96 126 ASN B N 1
ATOM 2271 C CA . ASN B 1 126 ? -8.305 3.334 0.982 1 96 126 ASN B CA 1
ATOM 2272 C C . ASN B 1 126 ? -8.914 4.652 0.512 1 96 126 ASN B C 1
ATOM 2274 O O . ASN B 1 126 ? -9.164 5.551 1.318 1 96 126 ASN B O 1
ATOM 2278 N N . TYR B 1 127 ? -9.07 4.68 -0.771 1 97.31 127 TYR B N 1
ATOM 2279 C CA . TYR B 1 127 ? -9.781 5.812 -1.35 1 97.31 127 TYR B CA 1
ATOM 2280 C C . TYR B 1 127 ? -11.273 5.738 -1.041 1 97.31 127 TYR B C 1
ATOM 2282 O O . TYR B 1 127 ? -11.891 4.676 -1.183 1 97.31 127 TYR B O 1
ATOM 2290 N N . SER B 1 128 ? -11.797 6.859 -0.628 1 95.31 128 SER B N 1
ATOM 2291 C CA . SER B 1 128 ? -13.234 6.961 -0.432 1 95.31 128 SER B CA 1
ATOM 2292 C C . SER B 1 128 ? -13.727 8.391 -0.665 1 95.31 128 SER B C 1
ATOM 2294 O O . SER B 1 128 ? -13.273 9.32 -0.001 1 95.31 128 SER B O 1
ATOM 2296 N N . ALA B 1 129 ? -14.633 8.492 -1.576 1 94.31 129 ALA B N 1
ATOM 2297 C CA . ALA B 1 129 ? -15.211 9.805 -1.825 1 94.31 129 ALA B CA 1
ATOM 2298 C C . ALA B 1 129 ? -16.344 10.109 -0.844 1 94.31 129 ALA B C 1
ATOM 2300 O O . ALA B 1 129 ? -16.688 11.266 -0.619 1 94.31 129 ALA B O 1
ATOM 2301 N N . ARG B 1 130 ? -16.984 9.102 -0.378 1 92.81 130 ARG B N 1
ATOM 2302 C CA . ARG B 1 130 ? -18.156 9.234 0.475 1 92.81 130 ARG B CA 1
ATOM 2303 C C . ARG B 1 130 ? -17.781 9.719 1.867 1 92.81 130 ARG B C 1
ATOM 2305 O O . ARG B 1 130 ? -18.5 10.508 2.479 1 92.81 130 ARG B O 1
ATOM 2312 N N . MET B 1 131 ? -16.641 9.25 2.375 1 92.75 131 MET B N 1
ATOM 2313 C CA . MET B 1 131 ? -16.188 9.617 3.715 1 92.75 131 MET B CA 1
ATOM 2314 C C . MET B 1 131 ? -14.836 10.328 3.66 1 92.75 131 MET B C 1
ATOM 2316 O O . MET B 1 131 ? -13.906 9.859 3 1 92.75 131 MET B O 1
ATOM 2320 N N . PRO B 1 132 ? -14.789 11.461 4.367 1 96 132 PRO B N 1
ATOM 2321 C CA . PRO B 1 132 ? -13.484 12.117 4.434 1 96 132 PRO B CA 1
ATOM 2322 C C . PRO B 1 132 ? -12.477 11.336 5.27 1 96 132 PRO B C 1
ATOM 2324 O O . PRO B 1 132 ? -12.859 10.547 6.137 1 96 132 PRO B O 1
ATOM 2327 N N . ILE B 1 133 ? -11.211 11.508 4.934 1 97.31 133 ILE B N 1
ATOM 2328 C CA . ILE B 1 133 ? -10.133 11 5.777 1 97.31 133 ILE B CA 1
ATOM 2329 C C . ILE B 1 133 ? -9.844 12 6.895 1 97.31 133 ILE B C 1
ATOM 2331 O O . ILE B 1 133 ? -9.516 13.156 6.629 1 97.31 133 ILE B O 1
ATOM 2335 N N . ILE B 1 134 ? -10.047 11.508 8.094 1 97.44 134 ILE B N 1
ATOM 2336 C CA . ILE B 1 134 ? -9.836 12.359 9.258 1 97.44 134 ILE B CA 1
ATOM 2337 C C . ILE B 1 134 ? -8.531 11.961 9.953 1 97.44 134 ILE B C 1
ATOM 2339 O O . ILE B 1 134 ? -8.359 10.805 10.344 1 97.44 134 ILE B O 1
ATOM 2343 N N . ILE B 1 135 ? -7.609 12.938 10.148 1 98.31 135 ILE B N 1
ATOM 2344 C CA . ILE B 1 135 ? -6.285 12.648 10.688 1 98.31 135 ILE B CA 1
ATOM 2345 C C . ILE B 1 135 ? -5.949 13.648 11.789 1 98.31 135 ILE B C 1
ATOM 2347 O O . ILE B 1 135 ? -6.082 14.859 11.602 1 98.31 135 ILE B O 1
ATOM 2351 N N . TYR B 1 136 ? -5.551 13.148 12.906 1 97.94 136 TYR B N 1
ATOM 2352 C CA . TYR B 1 136 ? -5.074 14 13.984 1 97.94 136 TYR B CA 1
ATOM 2353 C C . TYR B 1 136 ? -3.551 13.961 14.078 1 97.94 136 TYR B C 1
ATOM 2355 O O . TYR B 1 136 ? -2.955 12.891 14.219 1 97.94 136 TYR B O 1
ATOM 2363 N N . ILE B 1 137 ? -2.973 15.148 14 1 97.75 137 ILE B N 1
ATOM 2364 C CA . ILE B 1 137 ? -1.517 15.242 14.016 1 97.75 137 ILE B CA 1
ATOM 2365 C C . ILE B 1 137 ? -1.082 16.344 14.984 1 97.75 137 ILE B C 1
ATOM 2367 O O . ILE B 1 137 ? -1.851 17.25 15.281 1 97.75 137 ILE B O 1
ATOM 2371 N N . PRO B 1 138 ? 0.167 16.25 15.438 1 96.19 138 PRO B N 1
ATOM 2372 C CA . PRO B 1 138 ? 0.662 17.359 16.25 1 96.19 138 PRO B CA 1
ATOM 2373 C C . PRO B 1 138 ? 0.729 18.672 15.461 1 96.19 138 PRO B C 1
ATOM 2375 O O . PRO B 1 138 ? 0.858 18.656 14.234 1 96.19 138 PRO B O 1
ATOM 2378 N N . GLN B 1 139 ? 0.637 19.828 16.109 1 93.06 139 GLN B N 1
ATOM 2379 C CA . GLN B 1 139 ? 0.535 21.141 15.508 1 93.06 139 GLN B CA 1
ATOM 2380 C C . GLN B 1 139 ? 1.768 21.469 14.664 1 93.06 139 GLN B C 1
ATOM 2382 O O . GLN B 1 139 ? 1.691 22.234 13.711 1 93.06 139 GLN B O 1
ATOM 2387 N N . ASP B 1 140 ? 2.871 20.859 14.852 1 92.25 140 ASP B N 1
ATOM 2388 C CA . ASP B 1 140 ? 4.086 21.188 14.117 1 92.25 140 ASP B CA 1
ATOM 2389 C C . ASP B 1 140 ? 4.223 20.344 12.859 1 92.25 140 ASP B C 1
ATOM 2391 O O . ASP B 1 140 ? 5.184 20.5 12.102 1 92.25 140 ASP B O 1
ATOM 2395 N N . TYR B 1 141 ? 3.215 19.625 12.641 1 96.12 141 TYR B N 1
ATOM 2396 C CA . TYR B 1 141 ? 3.25 18.75 11.477 1 96.12 141 TYR B CA 1
ATOM 2397 C C . TYR B 1 141 ? 2.209 19.172 10.445 1 96.12 141 TYR B C 1
ATOM 2399 O O . TYR B 1 141 ? 1.269 19.891 10.766 1 96.12 141 TYR B O 1
ATOM 2407 N N . GLU B 1 142 ? 2.469 18.719 9.172 1 96.06 142 GLU B N 1
ATOM 2408 C CA . GLU B 1 142 ? 1.514 18.906 8.086 1 96.06 142 GLU B CA 1
ATOM 2409 C C . GLU B 1 142 ? 1.255 17.594 7.344 1 96.06 142 GLU B C 1
ATOM 2411 O O . GLU B 1 142 ? 2.084 16.688 7.375 1 96.06 142 GLU B O 1
ATOM 2416 N N . VAL B 1 143 ? 0.055 17.594 6.723 1 98 143 VAL B N 1
ATOM 2417 C CA . VAL B 1 143 ? -0.325 16.406 5.953 1 98 143 VAL B CA 1
ATOM 2418 C C . VAL B 1 143 ? -0.378 16.766 4.465 1 98 143 VAL B C 1
ATOM 2420 O O . VAL B 1 143 ? -1.015 17.75 4.074 1 98 143 VAL B O 1
ATOM 2423 N N . ARG B 1 144 ? 0.331 16.031 3.703 1 97.62 144 ARG B N 1
ATOM 2424 C CA . ARG B 1 144 ? 0.188 15.992 2.252 1 97.62 144 ARG B CA 1
ATOM 2425 C C . ARG B 1 144 ? -0.312 14.633 1.785 1 97.62 144 ARG B C 1
ATOM 2427 O O . ARG B 1 144 ? -0.249 13.648 2.531 1 97.62 144 ARG B O 1
ATOM 2434 N N . TYR B 1 145 ? -0.896 14.617 0.598 1 97.75 145 TYR B N 1
ATOM 2435 C CA . TYR B 1 145 ? -1.348 13.312 0.134 1 97.75 145 TYR B CA 1
ATOM 2436 C C . TYR B 1 145 ? -1.186 13.188 -1.375 1 97.75 145 TYR B C 1
ATOM 2438 O O . TYR B 1 145 ? -1.22 14.18 -2.098 1 97.75 145 TYR B O 1
ATOM 2446 N N . ARG B 1 146 ? -0.947 12 -1.787 1 97.38 146 ARG B N 1
ATOM 2447 C CA . ARG B 1 146 ? -0.887 11.625 -3.195 1 97.38 146 ARG B CA 1
ATOM 2448 C C . ARG B 1 146 ? -1.893 10.523 -3.514 1 97.38 146 ARG B C 1
ATOM 2450 O O . ARG B 1 146 ? -2.121 9.633 -2.693 1 97.38 146 ARG B O 1
ATOM 2457 N N . LEU B 1 147 ? -2.418 10.641 -4.715 1 97.38 147 LEU B N 1
ATOM 2458 C CA . LEU B 1 147 ? -3.33 9.594 -5.168 1 97.38 147 LEU B CA 1
ATOM 2459 C C . LEU B 1 147 ? -2.596 8.555 -6.008 1 97.38 147 LEU B C 1
ATOM 2461 O O . LEU B 1 147 ? -1.752 8.906 -6.836 1 97.38 147 LEU B O 1
ATOM 2465 N N . TRP B 1 148 ? -2.869 7.348 -5.66 1 97.06 148 TRP B N 1
ATOM 2466 C CA . TRP B 1 148 ? -2.361 6.199 -6.406 1 97.06 148 TRP B CA 1
ATOM 2467 C C . TRP B 1 148 ? -3.475 5.543 -7.215 1 97.06 148 TRP B C 1
ATOM 2469 O O . TRP B 1 148 ? -4.602 5.402 -6.734 1 97.06 148 TRP B O 1
ATOM 2479 N N . ARG B 1 149 ? -3.057 5.109 -8.406 1 97.19 149 ARG B N 1
ATOM 2480 C CA . ARG B 1 149 ? -4.031 4.469 -9.281 1 97.19 149 ARG B CA 1
ATOM 2481 C C . ARG B 1 149 ? -3.484 3.166 -9.859 1 97.19 149 ARG B C 1
ATOM 2483 O O . ARG B 1 149 ? -2.334 3.113 -10.297 1 97.19 149 ARG B O 1
ATOM 2490 N N . ALA B 1 150 ? -4.34 2.184 -9.883 1 97 150 ALA B N 1
ATOM 2491 C CA . ALA B 1 150 ? -3.967 0.896 -10.461 1 97 150 ALA B CA 1
ATOM 2492 C C . ALA B 1 150 ? -4.328 0.835 -11.945 1 97 150 ALA B C 1
ATOM 2494 O O . ALA B 1 150 ? -5.289 1.473 -12.383 1 97 150 ALA B O 1
ATOM 2495 N N . ASP B 1 151 ? -3.537 0.043 -12.656 1 95.12 151 ASP B N 1
ATOM 2496 C CA . ASP B 1 151 ? -3.965 -0.312 -14.008 1 95.12 151 ASP B CA 1
ATOM 2497 C C . ASP B 1 151 ? -5.324 -1.009 -13.984 1 95.12 151 ASP B C 1
ATOM 2499 O O . ASP B 1 151 ? -5.648 -1.723 -13.031 1 95.12 151 ASP B O 1
ATOM 2503 N N . LYS B 1 152 ? -6.043 -0.829 -15.062 1 91.44 152 LYS B N 1
ATOM 2504 C CA . LYS B 1 152 ? -7.383 -1.403 -15.141 1 91.44 152 LYS B CA 1
ATOM 2505 C C . LYS B 1 152 ? -7.324 -2.924 -15.242 1 91.44 152 LYS B C 1
ATOM 2507 O O . LYS B 1 152 ? -8.148 -3.623 -14.648 1 91.44 152 LYS B O 1
ATOM 2512 N N . GLN B 1 153 ? -6.332 -3.383 -15.953 1 92.5 153 GLN B N 1
ATOM 2513 C CA . GLN B 1 153 ? -6.254 -4.824 -16.172 1 92.5 153 GLN B CA 1
ATOM 2514 C C . GLN B 1 153 ? -4.988 -5.406 -15.547 1 92.5 153 GLN B C 1
ATOM 2516 O O . GLN B 1 153 ? -3.914 -4.805 -15.633 1 92.5 153 GLN B O 1
ATOM 2521 N N . ALA B 1 154 ? -5.273 -6.543 -14.969 1 94.31 154 ALA B N 1
ATOM 2522 C CA . ALA B 1 154 ? -4.125 -7.277 -14.445 1 94.31 154 ALA B CA 1
ATOM 2523 C C . ALA B 1 154 ? -3.428 -8.062 -15.555 1 94.31 154 ALA B C 1
ATOM 2525 O O . ALA B 1 154 ? -4.078 -8.555 -16.484 1 94.31 154 ALA B O 1
ATOM 2526 N N . GLN B 1 155 ? -2.098 -8.156 -15.422 1 93.19 155 GLN B N 1
ATOM 2527 C CA . GLN B 1 155 ? -1.307 -8.938 -16.359 1 93.19 155 GLN B CA 1
ATOM 2528 C C . GLN B 1 155 ? -0.885 -10.273 -15.75 1 93.19 155 GLN B C 1
ATOM 2530 O O . GLN B 1 155 ? -0.561 -10.344 -14.562 1 93.19 155 GLN B O 1
ATOM 2535 N N . PRO B 1 156 ? -0.931 -11.281 -16.609 1 92.31 156 PRO B N 1
ATOM 2536 C CA . PRO B 1 156 ? -0.411 -12.555 -16.109 1 92.31 156 PRO B CA 1
ATOM 2537 C C . PRO B 1 156 ? 1.102 -12.531 -15.898 1 92.31 156 PRO B C 1
ATOM 2539 O O . PRO B 1 156 ? 1.821 -11.867 -16.641 1 92.31 156 PRO B O 1
ATOM 2542 N N . ALA B 1 157 ? 1.417 -13.227 -14.82 1 91.44 157 ALA B N 1
ATOM 2543 C CA . ALA B 1 157 ? 2.855 -13.367 -14.609 1 91.44 157 ALA B CA 1
ATOM 2544 C C . ALA B 1 157 ? 3.396 -14.617 -15.289 1 91.44 157 ALA B C 1
ATOM 2546 O O . ALA B 1 157 ? 2.674 -15.602 -15.453 1 91.44 157 ALA B O 1
ATOM 2547 N N . LEU B 1 158 ? 4.723 -14.477 -15.68 1 82 158 LEU B N 1
ATOM 2548 C CA . LEU B 1 158 ? 5.309 -15.602 -16.391 1 82 158 LEU B CA 1
ATOM 2549 C C . LEU B 1 158 ? 5.984 -16.562 -15.43 1 82 158 LEU B C 1
ATOM 2551 O O . LEU B 1 158 ? 6.605 -16.141 -14.453 1 82 158 LEU B O 1
ATOM 2555 N N . VAL B 1 159 ? 5.699 -17.812 -15.734 1 74.25 159 VAL B N 1
ATOM 2556 C CA . VAL B 1 159 ? 6.379 -18.875 -15.016 1 74.25 159 VAL B CA 1
ATOM 2557 C C . VAL B 1 159 ? 7.727 -19.172 -15.672 1 74.25 159 VAL B C 1
ATOM 2559 O O . VAL B 1 159 ? 7.824 -19.219 -16.906 1 74.25 159 VAL B O 1
ATOM 2562 N N . GLU B 1 160 ? 8.758 -19.094 -14.914 1 70.19 160 GLU B N 1
ATOM 2563 C CA . GLU B 1 160 ? 10.055 -19.5 -15.445 1 70.19 160 GLU B CA 1
ATOM 2564 C C . GLU B 1 160 ? 10.594 -20.734 -14.703 1 70.19 160 GLU B C 1
ATOM 2566 O O . GLU B 1 160 ? 10.352 -20.891 -13.508 1 70.19 160 GLU B O 1
#

Radius of gyration: 31.05 Å; Cα contacts (8 Å, |Δi|>4): 570; chains: 2; bounding box: 91×94×105 Å